Protein AF-A0AAD3WDF6-F1 (afdb_monomer)

Secondary structure (DSSP, 8-state):
-HHHHHHHHHHHHHHTT-SSS-HHHHS-HHHHHHHHHHHHHHHSS---TTSPPPPP-PPPPP-PPPPSS----SPPP-PPPHHHHHHHHHHHHHHHHTTPPPPEEPHHHHHHHHHHHHHHHHTT--SS-BTTBSHHHHHHHTT---S-EEEEEEEESSHHHHHHHHHHSHHHHHHHT-TT--EEEEEEEEPTTSS-EEEEEEEE-

Foldseek 3Di:
DVVVVVLVVVVVVLQVPDDDLPNQVVDDPVSNVNQQVVCCLAQVHGDDSQAPDDHDADPAPDQDAAPPDAQPEADDFDDDDPQQVLLLVLLQVVQVVVPADRAAEGRSLQSLQQVVQVQCQVVVHDDQGGNNGHSCSSCVSNVNDFPDKDKDKGKYLGNVSVNCNQCSDPVSVVVSNDRPFHHKHKHWDDRPPGSIIIIMIMTTD

Nearest PDB structures (foldseek):
  4ifa-assembly1_A  TM=8.622E-01  e=3.502E-09  Bacillus anthracis str. Ames
  4d53-assembly2_B  TM=9.004E-01  e=3.207E-07  Borreliella burgdorferi B31
  3ep4-assembly1_A  TM=4.475E-01  e=1.677E+00  Homo sapiens
  3ep3-assembly1_A  TM=4.476E-01  e=1.677E+00  Homo sapiens
  1jen-assembly2_C  TM=3.883E-01  e=2.586E+00  Homo sapiens

pLDDT: mean 81.08, std 20.66, range [24.14, 98.94]

Sequence (205 aa):
MKQARILALLLAVAFVLISSGQALAAMTPEQRAMYNEWYLARFGRLPSTSDPAPTQPEPTPTPSNPPSGASKGKIAPVEPSAFEQEVFQLINQERVKIGLKPLKLNPYVSAVARVKADDMIKNNYYAHGSSYGYSGSMLSYFGVSVNLSRENICQAYNAQGAHKSFMGSTSHRENMLKAYWEEVGIGVIKKPGSQLYYVVEIFVR

Structure (mmCIF, N/CA/C/O backbone):
data_AF-A0AAD3WDF6-F1
#
_entry.id   AF-A0AAD3WDF6-F1
#
loop_
_atom_site.group_PDB
_atom_site.id
_atom_site.type_symbol
_atom_site.label_atom_id
_atom_site.label_alt_id
_atom_site.label_comp_id
_atom_site.label_asym_id
_atom_site.label_entity_id
_atom_site.label_seq_id
_atom_site.pdbx_PDB_ins_code
_atom_site.Cartn_x
_atom_site.Cartn_y
_atom_site.Cartn_z
_atom_site.occupancy
_atom_site.B_iso_or_equiv
_atom_site.auth_seq_id
_atom_site.auth_comp_id
_atom_site.auth_asym_id
_atom_site.auth_atom_id
_atom_site.pdbx_PDB_model_num
ATOM 1 N N . MET A 1 1 ? 16.443 19.933 13.005 1.00 42.06 1 MET A N 1
ATOM 2 C CA . MET A 1 1 ? 16.199 18.866 14.013 1.00 42.06 1 MET A CA 1
ATOM 3 C C . MET A 1 1 ? 15.505 19.347 15.294 1.00 42.06 1 MET A C 1
ATOM 5 O O . MET A 1 1 ? 14.637 18.632 15.773 1.00 42.06 1 MET A O 1
ATOM 9 N N . LYS A 1 2 ? 15.825 20.527 15.858 1.00 24.14 2 LYS A N 1
ATOM 10 C CA . LYS A 1 2 ? 15.153 21.036 17.077 1.00 24.14 2 LYS A CA 1
ATOM 11 C C . LYS A 1 2 ? 13.686 21.450 16.856 1.00 24.14 2 LYS A C 1
ATOM 13 O O . LYS A 1 2 ? 12.844 21.086 17.664 1.00 24.14 2 LYS A O 1
ATOM 18 N N . GLN A 1 3 ? 13.353 22.098 15.736 1.00 25.77 3 GLN A N 1
ATOM 19 C CA . GLN A 1 3 ? 11.966 22.516 15.458 1.00 25.77 3 GLN A CA 1
ATOM 20 C C . GLN A 1 3 ? 11.001 21.347 15.195 1.00 25.77 3 GLN A C 1
ATOM 22 O O . GLN A 1 3 ? 9.887 21.354 15.700 1.00 25.77 3 GLN A O 1
ATOM 27 N N . ALA A 1 4 ? 11.454 20.291 14.513 1.00 30.69 4 ALA A N 1
ATOM 28 C CA . ALA A 1 4 ? 10.654 19.078 14.309 1.00 30.69 4 ALA A CA 1
ATOM 29 C C . ALA A 1 4 ? 10.361 18.325 15.624 1.00 30.69 4 ALA A C 1
ATOM 31 O O . ALA A 1 4 ? 9.297 17.733 15.773 1.00 30.69 4 ALA A O 1
ATOM 32 N N . ARG A 1 5 ? 11.281 18.382 16.600 1.00 32.22 5 ARG A N 1
ATOM 33 C CA . ARG A 1 5 ? 11.084 17.803 17.940 1.00 32.22 5 ARG A CA 1
ATOM 34 C C . ARG A 1 5 ? 10.117 18.621 18.798 1.00 32.22 5 ARG A C 1
ATOM 36 O O . ARG A 1 5 ? 9.336 18.028 19.527 1.00 32.22 5 ARG A O 1
ATOM 43 N N . ILE A 1 6 ? 10.135 19.949 18.677 1.00 33.03 6 ILE A N 1
ATOM 44 C CA . ILE A 1 6 ? 9.184 20.841 19.361 1.00 33.03 6 ILE A CA 1
ATOM 45 C C . ILE A 1 6 ? 7.768 20.654 18.790 1.00 33.03 6 ILE A C 1
ATOM 47 O O . ILE A 1 6 ? 6.815 20.538 19.554 1.00 33.03 6 ILE A O 1
ATOM 51 N N . LEU A 1 7 ? 7.638 20.513 17.465 1.00 37.25 7 LEU A N 1
ATOM 52 C CA . LEU A 1 7 ? 6.356 20.249 16.805 1.00 37.25 7 LEU A CA 1
ATOM 53 C C . LEU A 1 7 ? 5.771 18.879 17.198 1.00 37.25 7 LEU A C 1
ATOM 55 O O . LEU A 1 7 ? 4.580 18.775 17.472 1.00 37.25 7 LEU A O 1
ATOM 59 N N . ALA A 1 8 ? 6.614 17.844 17.299 1.00 40.31 8 ALA A N 1
ATOM 60 C CA . ALA A 1 8 ? 6.206 16.506 17.734 1.00 40.31 8 ALA A CA 1
ATOM 61 C C . ALA A 1 8 ? 5.786 16.444 19.218 1.00 40.31 8 ALA A C 1
ATOM 63 O O . ALA A 1 8 ? 4.842 15.729 19.549 1.00 40.31 8 ALA A O 1
ATOM 64 N N . LEU A 1 9 ? 6.443 17.205 20.106 1.00 35.66 9 LEU A N 1
ATOM 65 C CA . LEU A 1 9 ? 6.082 17.274 21.530 1.00 35.66 9 LEU A CA 1
ATOM 66 C C . LEU A 1 9 ? 4.755 18.020 21.755 1.00 35.66 9 LEU A C 1
ATOM 68 O O . LEU A 1 9 ? 3.948 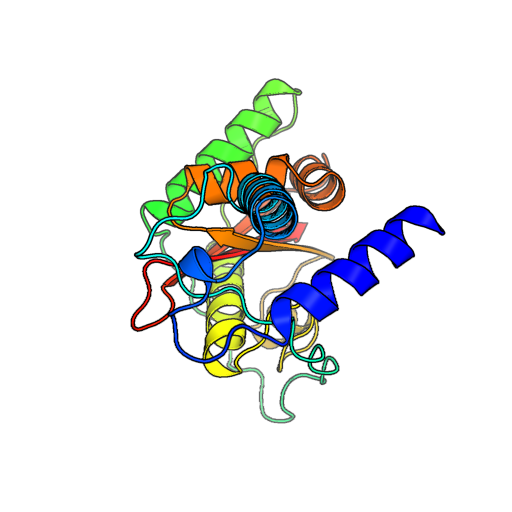17.599 22.578 1.00 35.66 9 LEU A O 1
ATOM 72 N N . LEU A 1 10 ? 4.505 19.097 21.002 1.00 40.44 10 LEU A N 1
ATOM 73 C CA . LEU A 1 10 ? 3.253 19.862 21.077 1.00 40.44 10 LEU A CA 1
ATOM 74 C C . LEU A 1 10 ? 2.062 19.089 20.482 1.00 40.44 10 LEU A C 1
ATOM 76 O O . LEU A 1 10 ? 0.957 19.162 21.015 1.00 40.44 10 LEU A O 1
ATOM 80 N N . LEU A 1 11 ? 2.297 18.283 19.437 1.00 46.72 11 LEU A N 1
ATOM 81 C CA . LEU A 1 11 ? 1.309 17.348 18.882 1.00 46.72 11 LEU A CA 1
ATOM 82 C C . LEU A 1 11 ? 0.852 16.308 19.916 1.00 46.72 11 LEU A C 1
ATOM 84 O O . LEU A 1 11 ? -0.340 16.033 20.002 1.00 46.72 11 LEU A O 1
ATOM 88 N N . ALA A 1 12 ? 1.760 15.770 20.737 1.00 45.91 12 ALA A N 1
ATOM 89 C CA . ALA A 1 12 ? 1.407 14.801 21.779 1.00 45.91 12 ALA A CA 1
ATOM 90 C C . ALA A 1 12 ? 0.480 15.398 22.858 1.00 45.91 12 ALA A C 1
ATOM 92 O O . ALA A 1 12 ? -0.459 14.737 23.290 1.00 45.91 12 ALA A O 1
ATOM 93 N N . VAL A 1 13 ? 0.679 16.665 23.245 1.00 41.53 13 VAL A N 1
ATOM 94 C CA . VAL A 1 13 ? -0.158 17.344 24.256 1.00 41.53 13 VAL A CA 1
ATOM 95 C C . VAL A 1 13 ? -1.580 17.609 23.744 1.00 41.53 13 VAL A C 1
ATOM 97 O O . VAL A 1 13 ? -2.532 17.497 24.512 1.00 41.53 13 VAL A O 1
ATOM 100 N N . ALA A 1 14 ? -1.756 17.879 22.446 1.00 43.91 14 ALA A N 1
ATOM 101 C CA . ALA A 1 14 ? -3.086 18.012 21.846 1.00 43.91 14 ALA A CA 1
ATOM 102 C C . ALA A 1 14 ? -3.872 16.681 21.819 1.00 43.91 14 ALA A C 1
ATOM 104 O O . ALA A 1 14 ? -5.100 16.698 21.862 1.00 43.91 14 ALA A O 1
ATOM 105 N N . PHE A 1 15 ? -3.181 15.532 21.791 1.00 50.41 15 PHE A N 1
ATOM 106 C CA . PHE A 1 15 ? -3.799 14.200 21.765 1.00 50.41 15 PHE A CA 1
ATOM 107 C C . PHE A 1 15 ? -4.250 13.678 23.134 1.00 50.41 15 PHE A C 1
ATOM 109 O O . PHE A 1 15 ? -5.232 12.940 23.201 1.00 50.41 15 PHE A O 1
ATOM 116 N N . VAL A 1 16 ? -3.594 14.087 24.226 1.00 44.91 16 VAL A N 1
ATOM 117 C CA . VAL A 1 16 ? -3.909 13.619 25.594 1.00 44.91 16 VAL A CA 1
ATOM 118 C C . VAL A 1 16 ? -5.313 14.046 26.066 1.00 44.91 16 VAL A C 1
ATOM 120 O O . VAL A 1 16 ? -5.868 13.430 26.971 1.00 44.91 16 VAL A O 1
ATOM 123 N N . LEU A 1 17 ? -5.943 15.038 25.425 1.00 43.44 17 LEU A N 1
ATOM 124 C CA . LEU A 1 17 ? -7.273 15.546 25.799 1.00 43.44 17 LEU A CA 1
ATOM 125 C C . LEU A 1 17 ? -8.444 14.955 24.987 1.00 43.44 17 LEU A C 1
ATOM 127 O O . LEU A 1 17 ? -9.591 15.329 25.219 1.00 43.44 17 LEU A O 1
ATOM 131 N N . ILE A 1 18 ? -8.197 14.037 24.045 1.00 48.00 18 ILE A N 1
ATOM 132 C CA . ILE A 1 18 ? -9.227 13.525 23.125 1.00 48.00 18 ILE A CA 1
ATOM 133 C C . ILE A 1 18 ? -9.575 12.069 23.454 1.00 48.00 18 ILE A C 1
ATOM 135 O O . ILE A 1 18 ? -9.347 11.149 22.673 1.00 48.00 18 ILE A O 1
ATOM 139 N N . SER A 1 19 ? -10.177 11.842 24.615 1.00 42.22 19 SER A N 1
ATOM 140 C CA . SER A 1 19 ? -11.055 10.687 24.808 1.00 42.22 19 SER A CA 1
ATOM 141 C C . SER A 1 19 ? -12.501 11.192 24.763 1.00 42.22 19 SER A C 1
ATOM 143 O O . SER A 1 19 ? -12.801 12.254 25.294 1.00 42.22 19 SER A O 1
ATOM 145 N N . SER A 1 20 ? -13.401 10.456 24.102 1.00 46.59 20 SER A N 1
ATOM 146 C CA . SER A 1 20 ? -14.874 10.636 24.107 1.00 46.59 20 SER A CA 1
ATOM 147 C C . SER A 1 20 ? -15.576 11.572 23.095 1.00 46.59 20 SER A C 1
ATOM 149 O O . SER A 1 20 ? -16.769 11.820 23.234 1.00 46.59 20 SER A O 1
ATOM 151 N N . GLY A 1 21 ? -14.939 12.008 22.002 1.00 46.09 21 GLY A N 1
ATOM 152 C CA . GLY A 1 21 ? -15.696 12.531 20.841 1.00 46.09 21 GLY A CA 1
ATOM 153 C C . GLY A 1 21 ? -16.307 13.938 20.982 1.00 46.09 21 GLY A C 1
ATOM 154 O O . GLY A 1 21 ? -17.008 14.382 20.079 1.00 46.09 21 GLY A O 1
ATOM 155 N N . GLN A 1 22 ? -15.988 14.685 22.045 1.00 46.91 22 GLN A N 1
ATOM 156 C CA . GLN A 1 22 ? -16.355 16.107 22.197 1.00 46.91 22 GLN A CA 1
ATOM 157 C C . GLN A 1 22 ? -15.233 17.096 21.808 1.00 46.91 22 GLN A C 1
ATOM 159 O O . GLN A 1 22 ? -15.357 18.309 21.971 1.00 46.91 22 GLN A O 1
ATOM 164 N N . ALA A 1 23 ? -14.122 16.601 21.263 1.00 54.03 23 ALA A N 1
ATOM 165 C CA . ALA A 1 23 ? -12.863 17.344 21.221 1.00 54.03 23 ALA A CA 1
ATOM 166 C C . ALA A 1 23 ? -12.793 18.525 20.241 1.00 54.03 23 ALA A C 1
ATOM 168 O O . ALA A 1 23 ? -12.048 19.465 20.497 1.00 54.03 23 ALA A O 1
ATOM 169 N N . LEU A 1 24 ? -13.560 18.539 19.146 1.00 53.38 24 LEU A N 1
ATOM 170 C CA . LEU A 1 24 ? -13.456 19.636 18.174 1.00 53.38 24 LEU A CA 1
ATOM 171 C C . LEU A 1 24 ? -13.992 20.965 18.711 1.00 53.38 24 LEU A C 1
ATOM 173 O O . LEU A 1 24 ? -13.492 22.011 18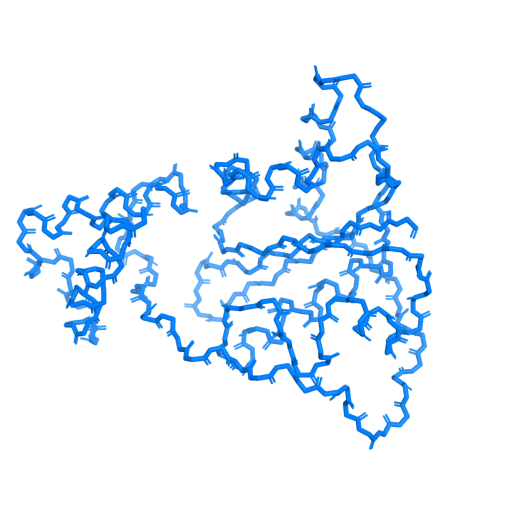.319 1.00 53.38 24 LEU A O 1
ATOM 177 N N . ALA A 1 25 ? -14.999 20.960 19.587 1.00 55.81 25 ALA A N 1
ATOM 178 C CA . ALA A 1 25 ? -15.552 22.190 20.159 1.00 55.81 25 ALA A CA 1
ATOM 179 C C . ALA A 1 25 ? -14.678 22.756 21.295 1.00 55.81 25 ALA A C 1
ATOM 181 O O . ALA A 1 25 ? -14.664 23.965 21.496 1.00 55.81 25 ALA A O 1
ATOM 182 N N . ALA A 1 26 ? -13.920 21.896 21.982 1.00 58.56 26 ALA A N 1
ATOM 183 C CA . ALA A 1 26 ? -13.104 22.252 23.144 1.00 58.56 26 ALA A CA 1
ATOM 184 C C . ALA A 1 26 ? -11.679 22.738 22.804 1.00 58.56 26 ALA A C 1
ATOM 186 O O . ALA A 1 26 ? -10.984 23.243 23.681 1.00 58.56 26 ALA A O 1
ATOM 187 N N . MET A 1 27 ? -11.232 22.599 21.550 1.00 70.06 27 MET A N 1
ATOM 188 C CA . MET A 1 27 ? -9.924 23.098 21.104 1.00 70.06 27 MET A CA 1
ATOM 189 C C . MET A 1 27 ? -9.880 24.629 21.072 1.00 70.06 27 MET A C 1
ATOM 191 O O . MET A 1 27 ? -10.776 25.269 20.505 1.00 70.06 27 MET A O 1
ATOM 195 N N . THR A 1 28 ? -8.783 25.210 21.570 1.00 78.62 28 THR A N 1
ATOM 196 C CA . THR A 1 28 ? -8.459 26.624 21.324 1.00 78.62 28 THR A CA 1
ATOM 197 C C . THR A 1 28 ? -8.319 26.889 19.815 1.00 78.62 28 THR A C 1
ATOM 199 O O . THR A 1 28 ? -8.075 25.954 19.042 1.00 78.62 28 THR A O 1
ATOM 202 N N . PRO A 1 29 ? -8.445 28.146 19.343 1.00 80.19 29 PRO A N 1
ATOM 203 C CA . PRO A 1 29 ? -8.238 28.474 17.930 1.00 80.19 29 PRO A CA 1
ATOM 204 C C . PRO A 1 29 ? -6.884 27.996 17.382 1.00 80.19 29 PRO A C 1
ATOM 206 O O . PRO A 1 29 ? -6.817 27.481 16.269 1.00 80.19 29 PRO A O 1
ATOM 209 N N . GLU A 1 30 ? -5.825 28.088 18.187 1.00 72.00 30 GLU A N 1
ATOM 210 C CA . GLU A 1 30 ? -4.472 27.633 17.840 1.00 72.00 30 GLU A CA 1
ATOM 211 C C . GLU A 1 30 ? -4.396 26.106 17.719 1.00 72.00 30 GLU A C 1
ATOM 213 O O . GLU A 1 30 ? -3.884 25.587 16.727 1.00 72.00 30 GLU A O 1
ATOM 218 N N . GLN A 1 31 ? -4.976 25.372 18.676 1.00 64.12 31 GLN A N 1
ATOM 219 C CA . GLN A 1 31 ? -5.067 23.909 18.619 1.00 64.12 31 GLN A CA 1
ATOM 220 C C . GLN A 1 31 ? -5.883 23.447 17.407 1.00 64.12 31 GLN A C 1
ATOM 222 O O . GLN A 1 31 ? -5.509 22.484 16.741 1.00 64.12 31 GLN A O 1
ATOM 227 N N . ARG A 1 32 ? -6.964 24.164 17.077 1.00 74.19 32 ARG A N 1
ATOM 228 C CA . ARG A 1 32 ? -7.792 23.899 15.895 1.00 74.19 32 ARG A CA 1
ATOM 229 C C . ARG A 1 32 ? -7.031 24.162 14.596 1.00 74.19 32 ARG A C 1
ATOM 231 O O . ARG A 1 32 ? -7.146 23.367 13.670 1.00 74.19 32 ARG A O 1
ATOM 238 N N . ALA A 1 33 ? -6.244 25.234 14.523 1.00 75.38 33 ALA A N 1
ATOM 239 C CA . ALA A 1 33 ? -5.402 25.524 13.364 1.00 75.38 33 ALA A CA 1
ATOM 240 C C . ALA A 1 33 ? -4.334 24.438 13.173 1.00 75.38 33 ALA A C 1
ATOM 242 O O . ALA A 1 33 ? -4.224 23.877 12.088 1.00 75.38 33 ALA A O 1
ATOM 243 N N . MET A 1 34 ? -3.624 24.056 14.239 1.00 69.12 34 MET A N 1
ATOM 244 C CA . MET A 1 34 ? -2.646 22.962 14.192 1.00 69.12 34 MET A CA 1
ATOM 245 C C . MET A 1 34 ? -3.286 21.626 13.800 1.00 69.12 34 MET A C 1
ATOM 247 O O . MET A 1 34 ? -2.712 20.873 13.014 1.00 69.12 34 MET A O 1
ATOM 251 N N . TYR A 1 35 ? -4.480 21.334 14.321 1.00 68.94 35 TYR A N 1
ATOM 252 C CA . TYR A 1 35 ? -5.235 20.140 13.964 1.00 68.94 35 TYR A CA 1
ATOM 253 C C . TYR A 1 35 ? -5.633 20.138 12.485 1.00 68.94 35 TYR A C 1
ATOM 255 O O . TYR A 1 35 ? -5.428 19.138 11.801 1.00 68.94 35 TYR A O 1
ATOM 263 N N . ASN A 1 36 ? -6.141 21.261 11.974 1.00 77.00 36 ASN A N 1
ATOM 264 C CA . ASN A 1 36 ? -6.498 21.418 10.568 1.00 77.00 36 ASN A CA 1
ATOM 265 C C . ASN A 1 36 ? -5.281 21.271 9.650 1.00 77.00 36 ASN A C 1
ATOM 267 O O . ASN A 1 36 ? -5.373 20.550 8.663 1.00 77.00 36 ASN A O 1
ATOM 271 N N . GLU A 1 37 ? -4.146 21.884 9.991 1.00 72.38 37 GLU A N 1
ATOM 272 C CA . GLU A 1 37 ? -2.893 21.751 9.237 1.00 72.38 37 GLU A CA 1
ATOM 273 C C . GLU A 1 37 ? -2.392 20.303 9.225 1.00 72.38 37 GLU A C 1
ATOM 275 O O . GLU A 1 37 ? -2.058 19.761 8.172 1.00 72.38 37 GLU A O 1
ATOM 280 N N . TRP A 1 38 ? -2.409 19.627 10.377 1.00 69.50 38 TRP A N 1
ATOM 281 C CA . TRP A 1 38 ? -2.067 18.207 10.462 1.00 69.50 38 TRP A CA 1
ATOM 282 C C . TRP A 1 38 ? -3.011 17.337 9.621 1.00 69.50 38 TRP A C 1
ATOM 284 O O . TRP A 1 38 ? -2.566 16.445 8.895 1.00 69.50 38 TRP A O 1
ATOM 294 N N . TYR A 1 39 ? -4.315 17.601 9.695 1.00 71.75 39 TYR A N 1
ATOM 295 C CA . TYR A 1 39 ? -5.339 16.827 9.005 1.00 71.75 39 TYR A CA 1
ATOM 296 C C . TYR A 1 39 ? -5.294 17.060 7.487 1.00 71.75 39 TYR A C 1
ATOM 298 O O . TYR A 1 39 ? -5.378 16.105 6.716 1.00 71.75 39 TYR A O 1
ATOM 306 N N . LEU A 1 40 ? -5.056 18.299 7.049 1.00 70.94 40 LEU A N 1
ATOM 307 C CA . LEU A 1 40 ? -4.791 18.647 5.653 1.00 70.94 40 LEU A CA 1
ATOM 308 C C . LEU A 1 40 ? -3.523 17.965 5.146 1.00 70.94 40 LEU A C 1
ATOM 310 O O . LEU A 1 40 ? -3.551 17.354 4.079 1.00 70.94 40 LEU A O 1
ATOM 314 N N . ALA A 1 41 ? -2.436 18.001 5.917 1.00 60.88 41 ALA A N 1
ATOM 315 C CA . ALA A 1 41 ? -1.185 17.351 5.544 1.00 60.88 41 ALA A CA 1
ATOM 316 C C . ALA A 1 41 ? -1.338 15.826 5.421 1.00 60.88 41 ALA A C 1
ATOM 318 O O . ALA A 1 41 ? -0.747 15.211 4.534 1.00 60.88 41 ALA A O 1
ATOM 319 N N . ARG A 1 42 ? -2.140 15.203 6.295 1.00 61.69 42 ARG A N 1
ATOM 320 C CA . ARG A 1 42 ? -2.326 13.746 6.325 1.00 61.69 42 ARG A CA 1
ATOM 321 C C . ARG A 1 42 ? -3.370 13.244 5.328 1.00 61.69 42 ARG A C 1
ATOM 323 O O . ARG A 1 42 ? -3.156 12.201 4.712 1.00 61.69 42 ARG A O 1
ATOM 330 N N . PHE A 1 43 ? -4.482 13.957 5.175 1.00 67.12 43 PHE A N 1
ATOM 331 C CA . PHE A 1 43 ? -5.670 13.488 4.454 1.00 67.12 43 PHE A CA 1
ATOM 332 C C . PHE A 1 43 ? -6.060 14.357 3.251 1.00 67.12 43 PHE A C 1
ATOM 334 O O . PHE A 1 43 ? -6.992 14.006 2.528 1.00 67.12 43 PHE A O 1
ATOM 341 N N . GLY A 1 44 ? -5.384 15.486 3.018 1.00 68.00 44 GLY A N 1
ATOM 342 C CA . GLY A 1 44 ? -5.639 16.372 1.876 1.00 68.00 44 GLY A CA 1
ATOM 343 C C . GLY A 1 44 ? -7.010 17.056 1.889 1.00 68.00 44 GLY A C 1
ATOM 344 O O . GLY A 1 44 ? -7.456 17.548 0.854 1.00 68.00 44 GLY A O 1
ATOM 345 N N . ARG A 1 45 ? -7.701 17.056 3.033 1.00 77.69 45 ARG A N 1
ATOM 346 C CA . ARG A 1 45 ? -8.980 17.741 3.274 1.00 77.69 45 ARG A CA 1
ATOM 347 C C . ARG A 1 45 ? -9.035 18.218 4.719 1.00 77.69 45 ARG A C 1
ATOM 349 O O . ARG A 1 45 ? -8.170 17.837 5.491 1.00 77.69 45 ARG A O 1
ATOM 356 N N . LEU A 1 46 ? -10.034 19.017 5.085 1.00 79.25 46 LEU A N 1
ATOM 357 C CA . LEU A 1 46 ? -10.310 19.355 6.484 1.00 79.25 46 LEU A CA 1
ATOM 358 C C . LEU A 1 46 ? -11.093 18.226 7.192 1.00 79.25 46 LEU A C 1
ATOM 360 O O . LEU A 1 46 ? -11.770 17.429 6.522 1.00 79.25 46 LEU A O 1
ATOM 364 N N . PRO A 1 47 ? -10.996 18.139 8.530 1.00 73.62 47 PRO A N 1
ATOM 365 C CA . PRO A 1 47 ? -11.703 17.139 9.324 1.00 73.62 47 PRO A CA 1
ATOM 366 C C . PRO A 1 47 ? -13.216 17.392 9.360 1.00 73.62 47 PRO A C 1
ATOM 368 O O . PRO A 1 47 ? -13.672 18.528 9.442 1.00 73.62 47 PRO A O 1
ATOM 371 N N . SER A 1 48 ? -13.987 16.307 9.308 1.00 73.75 48 SER A N 1
ATOM 372 C CA . SER A 1 48 ? -15.452 16.242 9.395 1.00 73.75 48 SER A CA 1
ATOM 373 C C . SER A 1 48 ? -15.885 15.672 10.75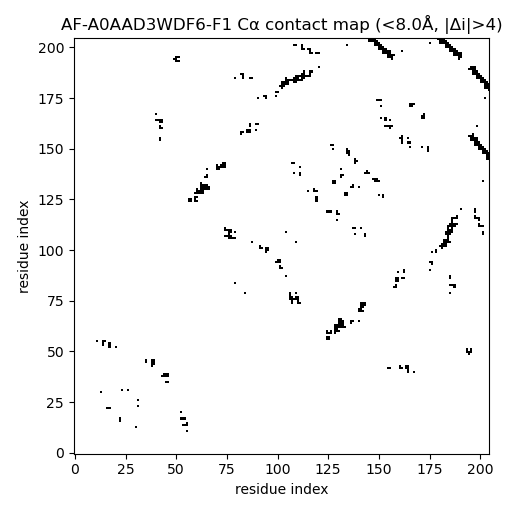0 1.00 73.75 48 SER A C 1
ATOM 375 O O . SER A 1 48 ? -15.143 14.922 11.381 1.00 73.75 48 SER A O 1
ATOM 377 N N . THR A 1 49 ? -17.116 15.958 11.180 1.00 66.31 49 THR A N 1
ATOM 378 C CA . THR A 1 49 ? -17.726 15.373 12.391 1.00 66.31 49 THR A CA 1
ATOM 379 C C . THR A 1 49 ? -17.892 13.852 12.317 1.00 66.31 49 THR A C 1
ATOM 381 O O . THR A 1 49 ? -18.027 13.200 13.346 1.00 66.31 49 THR A O 1
ATOM 384 N N . SER A 1 50 ? -17.856 13.278 11.112 1.00 63.91 50 SER A N 1
ATOM 385 C CA . SER A 1 50 ? -17.881 11.830 10.871 1.00 63.91 50 SER A CA 1
ATOM 386 C C . SER A 1 50 ? -16.510 11.155 10.974 1.00 63.91 50 SER A C 1
ATOM 388 O O . SER A 1 50 ? -16.421 9.932 10.846 1.00 63.91 50 SER A O 1
ATOM 390 N N . ASP A 1 51 ? -15.435 11.934 11.099 1.00 60.56 51 ASP A N 1
ATOM 391 C CA . ASP A 1 51 ? -14.077 11.406 11.073 1.00 60.56 51 ASP A CA 1
ATOM 392 C C . ASP A 1 51 ? -13.695 10.866 12.457 1.00 60.56 51 ASP A C 1
ATOM 394 O O . ASP A 1 51 ? -13.993 11.504 13.471 1.00 60.56 51 ASP A O 1
ATOM 398 N N . PRO A 1 52 ? -13.049 9.687 12.541 1.00 54.81 52 PRO A N 1
ATOM 399 C CA . PRO A 1 52 ? -12.596 9.163 13.818 1.00 54.81 52 PRO A CA 1
ATOM 400 C C . PRO A 1 52 ? -11.637 10.154 14.479 1.00 54.81 52 PRO A C 1
ATOM 402 O O . PRO A 1 52 ? -10.759 10.716 13.818 1.00 54.81 52 PRO A O 1
ATOM 405 N N . ALA A 1 53 ? -11.798 10.338 15.793 1.00 52.12 53 ALA A N 1
ATOM 406 C CA . ALA A 1 53 ? -10.865 11.122 16.586 1.00 52.12 53 ALA A CA 1
ATOM 407 C C . ALA A 1 53 ? -9.446 10.591 16.345 1.00 52.12 53 ALA A C 1
ATOM 409 O O . ALA A 1 53 ? -9.247 9.369 16.352 1.00 52.12 53 ALA A O 1
ATOM 410 N N . PRO A 1 54 ? -8.463 11.464 16.098 1.00 49.72 54 PRO A N 1
ATOM 411 C CA . PRO A 1 54 ? -7.136 10.974 15.839 1.00 49.72 54 PRO A CA 1
ATOM 412 C C . PRO A 1 54 ? -6.580 10.458 17.168 1.00 49.72 54 PRO A C 1
ATOM 414 O O . PRO A 1 54 ? -6.740 11.066 18.225 1.00 49.72 54 PRO A O 1
ATOM 417 N N . THR A 1 55 ? -6.026 9.259 17.129 1.00 46.31 55 THR A N 1
ATOM 418 C CA . THR A 1 55 ? -5.415 8.621 18.288 1.00 46.31 55 THR A CA 1
ATOM 419 C C . THR A 1 55 ? -3.932 8.943 18.282 1.00 46.31 55 THR A C 1
ATOM 421 O O . THR A 1 55 ? -3.297 8.939 17.222 1.00 46.31 55 THR A O 1
ATOM 424 N N . GLN A 1 56 ? -3.369 9.197 19.465 1.00 40.34 56 GLN A N 1
ATOM 425 C CA . GLN A 1 56 ? -1.922 9.189 19.646 1.00 40.34 56 GLN A CA 1
ATOM 426 C C . GLN A 1 56 ? -1.369 7.889 19.036 1.00 40.34 56 GLN A C 1
ATOM 428 O O . GLN A 1 56 ? -1.985 6.839 19.237 1.00 40.34 56 GLN A O 1
ATOM 433 N N . PRO A 1 57 ? -0.263 7.922 18.268 1.00 43.91 57 PRO A N 1
ATOM 434 C CA . PRO A 1 57 ? 0.363 6.692 17.810 1.00 43.91 57 PRO A CA 1
ATOM 435 C C . PRO A 1 57 ? 0.725 5.858 19.043 1.00 43.91 57 PRO A C 1
ATOM 437 O O . PRO A 1 57 ? 1.573 6.264 19.841 1.00 43.91 57 PRO A O 1
ATOM 440 N N . GLU A 1 58 ? 0.037 4.727 19.220 1.00 43.47 58 GLU A N 1
ATOM 441 C CA . GLU A 1 58 ? 0.448 3.702 20.175 1.00 43.47 58 GLU A CA 1
ATOM 442 C C . GLU A 1 58 ? 1.895 3.298 19.867 1.00 43.47 58 GLU A C 1
ATOM 444 O O . GLU A 1 58 ? 2.330 3.390 18.709 1.00 43.47 58 GLU A O 1
ATOM 449 N N . PRO A 1 59 ? 2.673 2.895 20.889 1.00 46.22 59 PRO A N 1
ATOM 450 C CA . PRO A 1 59 ? 4.028 2.423 20.670 1.00 46.22 59 PRO A CA 1
ATOM 451 C C . PRO A 1 59 ? 4.012 1.342 19.588 1.00 46.22 59 PRO A C 1
ATOM 453 O O . PRO A 1 59 ? 3.288 0.353 19.686 1.00 46.22 59 PRO A O 1
ATOM 456 N N . THR A 1 60 ? 4.792 1.575 18.533 1.00 53.06 60 THR A N 1
ATOM 457 C CA . THR A 1 60 ? 4.960 0.646 17.418 1.00 53.06 60 THR A CA 1
ATOM 458 C C . THR A 1 60 ? 5.235 -0.753 17.969 1.00 53.06 60 THR A C 1
ATOM 460 O O . THR A 1 60 ? 6.192 -0.887 18.740 1.00 53.06 60 THR A O 1
ATOM 463 N N . PRO A 1 61 ? 4.461 -1.792 17.598 1.00 54.97 61 PRO A N 1
ATOM 464 C CA . PRO A 1 61 ? 4.814 -3.148 17.980 1.00 54.97 61 PRO A CA 1
ATOM 465 C C . PRO A 1 61 ? 6.233 -3.428 17.486 1.00 54.97 61 PRO A C 1
ATOM 467 O O . PRO A 1 61 ? 6.559 -3.164 16.324 1.00 54.97 61 PRO A O 1
ATOM 470 N N . THR A 1 62 ? 7.095 -3.921 18.377 1.00 60.16 62 THR A N 1
ATOM 471 C CA . THR A 1 62 ? 8.424 -4.393 17.987 1.00 60.16 62 THR A CA 1
ATOM 472 C C . THR A 1 62 ? 8.229 -5.427 16.880 1.00 60.16 62 THR A C 1
ATOM 474 O O . THR A 1 62 ? 7.482 -6.382 17.106 1.00 60.16 62 THR A O 1
ATOM 477 N N . PRO A 1 63 ? 8.846 -5.256 15.694 1.00 65.81 63 PRO A N 1
ATOM 478 C CA . PRO A 1 63 ? 8.729 -6.236 14.625 1.00 65.81 63 PRO A CA 1
ATOM 479 C C . PRO A 1 63 ? 9.135 -7.605 15.169 1.00 65.81 63 PRO A C 1
ATOM 481 O O . PRO A 1 63 ? 10.279 -7.789 15.590 1.00 65.81 63 PRO A O 1
ATOM 484 N N . SER A 1 64 ? 8.196 -8.545 15.209 1.00 68.56 64 SER A N 1
ATOM 485 C CA . SER A 1 64 ? 8.489 -9.922 15.586 1.00 68.56 64 SER A CA 1
ATOM 486 C C . SER A 1 64 ? 8.914 -10.701 14.351 1.00 68.56 64 SER A C 1
ATOM 488 O O . SER A 1 64 ? 8.542 -10.370 13.223 1.00 68.56 64 SER A O 1
ATOM 490 N N . ASN A 1 65 ? 9.674 -11.774 14.554 1.00 67.44 65 ASN A N 1
ATOM 491 C CA . ASN A 1 65 ? 9.770 -12.786 13.511 1.00 67.44 65 ASN A CA 1
ATOM 492 C C . ASN A 1 65 ? 8.368 -13.364 13.250 1.00 67.44 65 ASN A C 1
ATOM 494 O O . ASN A 1 65 ? 7.559 -13.415 14.186 1.00 67.44 65 ASN A O 1
ATOM 498 N N . PRO A 1 66 ? 8.073 -13.791 12.008 1.00 68.88 66 PRO A N 1
ATOM 499 C CA . PRO A 1 66 ? 6.827 -14.479 11.713 1.00 68.88 66 PRO A CA 1
ATOM 500 C C . PRO A 1 66 ? 6.580 -15.628 12.704 1.00 68.88 66 PRO A C 1
ATOM 502 O O . PRO A 1 66 ? 7.553 -16.245 13.153 1.00 68.88 66 PRO A O 1
ATOM 505 N N . PRO A 1 67 ? 5.314 -15.936 13.043 1.00 68.00 67 PRO A N 1
ATOM 506 C CA . PRO A 1 67 ? 4.988 -17.013 13.972 1.00 68.00 67 PRO A CA 1
ATOM 507 C C . PRO A 1 67 ? 5.720 -18.308 13.602 1.00 68.00 67 PRO A C 1
ATOM 509 O O . PRO A 1 67 ? 5.661 -18.748 12.452 1.00 68.00 67 PRO A O 1
ATOM 512 N N . SER A 1 68 ? 6.417 -18.911 14.572 1.00 52.72 68 SER A N 1
ATOM 513 C CA . SER A 1 68 ? 7.112 -20.190 14.390 1.00 52.72 68 SER A CA 1
ATOM 514 C C . SER A 1 68 ? 6.082 -21.320 14.332 1.00 52.72 68 SER A C 1
ATOM 516 O O . SER A 1 68 ? 5.660 -21.878 15.339 1.00 52.72 68 SER A O 1
ATOM 518 N N . GLY A 1 69 ? 5.612 -21.575 13.121 1.00 51.88 69 GLY A N 1
ATOM 519 C CA . GLY A 1 69 ? 4.628 -22.575 12.739 1.00 51.88 69 GLY A CA 1
ATOM 520 C C . GLY A 1 69 ? 4.456 -22.426 11.234 1.00 51.88 69 GLY A C 1
ATOM 521 O O . GLY A 1 69 ? 4.397 -21.291 10.767 1.00 51.88 69 GLY A O 1
ATOM 522 N N . ALA A 1 70 ? 4.507 -23.546 10.504 1.00 49.91 70 ALA A N 1
ATOM 523 C CA . ALA A 1 70 ? 4.620 -23.654 9.045 1.00 49.91 70 ALA A CA 1
ATOM 524 C C . ALA A 1 70 ? 4.171 -22.402 8.265 1.00 49.91 70 ALA A C 1
ATOM 526 O O . ALA A 1 70 ? 3.070 -21.898 8.495 1.00 49.91 70 ALA A O 1
ATOM 527 N N . SER A 1 71 ? 5.003 -21.944 7.310 1.00 55.97 71 SER A N 1
ATOM 528 C CA . SER A 1 71 ? 4.573 -21.038 6.228 1.00 55.97 71 SER A CA 1
ATOM 529 C C . SER A 1 71 ? 3.120 -21.348 5.876 1.00 55.97 71 SER A C 1
ATOM 531 O O . SER A 1 71 ? 2.789 -22.523 5.690 1.00 55.97 71 SER A O 1
ATOM 533 N N . LYS A 1 72 ? 2.251 -20.331 5.796 1.00 62.41 72 LYS A N 1
ATOM 534 C CA . LYS A 1 72 ? 0.813 -20.507 5.506 1.00 62.41 72 LYS A CA 1
ATOM 535 C C . LYS A 1 72 ? 0.524 -21.104 4.110 1.00 62.41 72 LYS A C 1
ATOM 537 O O . LYS A 1 72 ? -0.593 -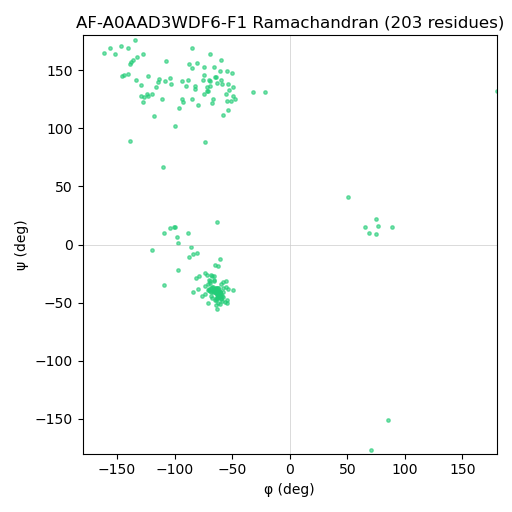21.002 3.614 1.00 62.41 72 LYS A O 1
ATOM 542 N N . GLY A 1 73 ? 1.497 -21.751 3.474 1.00 66.25 73 GLY A N 1
ATOM 543 C CA . GLY A 1 73 ? 1.467 -22.120 2.075 1.00 66.25 73 GLY A CA 1
ATOM 544 C C . GLY A 1 73 ? 1.603 -20.882 1.196 1.00 66.25 73 GLY A C 1
ATOM 545 O O . GLY A 1 73 ? 1.783 -19.758 1.672 1.00 66.25 73 GLY A O 1
ATOM 546 N N . LYS A 1 74 ? 1.521 -21.096 -0.116 1.00 85.88 74 LYS A N 1
ATOM 547 C CA . LYS A 1 74 ? 1.464 -19.999 -1.082 1.00 85.88 74 LYS A CA 1
ATOM 548 C C . LYS A 1 74 ? 0.143 -19.258 -0.901 1.00 85.88 74 LYS A C 1
ATOM 550 O O . LYS A 1 74 ? -0.919 -19.870 -1.018 1.00 85.88 74 LYS A O 1
ATOM 555 N N . ILE A 1 75 ? 0.207 -17.958 -0.626 1.00 94.62 75 ILE A N 1
ATOM 556 C CA . ILE A 1 75 ? -0.989 -17.111 -0.625 1.00 94.62 75 ILE A CA 1
ATOM 557 C C . ILE A 1 75 ? -1.647 -17.137 -2.010 1.00 94.62 75 ILE A C 1
ATOM 559 O O . ILE A 1 75 ? -0.962 -17.175 -3.032 1.00 94.62 75 ILE A O 1
ATOM 563 N N . ALA A 1 76 ? -2.978 -17.142 -2.049 1.00 95.94 76 ALA A N 1
ATOM 564 C CA . ALA A 1 76 ? -3.715 -17.073 -3.304 1.00 95.94 76 ALA A CA 1
ATOM 565 C C . ALA A 1 76 ? -3.659 -15.647 -3.889 1.00 95.94 76 ALA A C 1
ATOM 567 O O . ALA A 1 76 ? -3.661 -14.678 -3.122 1.00 95.94 76 ALA A O 1
ATOM 568 N N . PRO A 1 77 ? -3.631 -15.499 -5.226 1.00 97.19 77 PRO A N 1
ATOM 569 C CA . PRO A 1 77 ? -3.738 -14.191 -5.856 1.00 97.19 77 PRO A CA 1
ATOM 570 C C . PRO A 1 77 ? -5.125 -13.594 -5.599 1.00 97.19 77 PRO A C 1
ATOM 572 O O . PRO A 1 77 ? -6.107 -14.321 -5.431 1.00 97.19 77 PRO A O 1
ATOM 575 N N . VAL A 1 78 ? -5.212 -12.266 -5.595 1.00 98.06 78 VAL A N 1
ATOM 576 C CA . VAL A 1 78 ? -6.484 -11.552 -5.464 1.00 98.06 78 VAL A CA 1
ATOM 577 C C . VAL A 1 78 ? -6.717 -10.603 -6.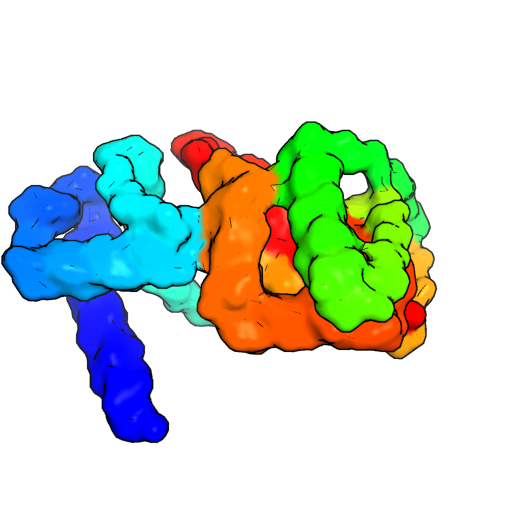628 1.00 98.06 78 VAL A C 1
ATOM 579 O O . VAL A 1 78 ? -5.788 -9.952 -7.103 1.00 98.06 78 VAL A O 1
ATOM 582 N N . GLU A 1 79 ? -7.981 -10.476 -7.023 1.00 98.06 79 GLU A N 1
ATOM 583 C CA . GLU A 1 79 ? -8.420 -9.417 -7.929 1.00 98.06 79 GLU A CA 1
ATOM 584 C C . GLU A 1 79 ? -8.507 -8.077 -7.184 1.00 98.06 79 GLU A C 1
ATOM 586 O O . GLU A 1 79 ? -8.934 -8.050 -6.016 1.00 98.06 79 GLU A O 1
ATOM 591 N N . PRO A 1 80 ? -8.118 -6.959 -7.821 1.00 97.94 80 PRO A N 1
ATOM 592 C CA . PRO A 1 80 ? -8.198 -5.647 -7.201 1.00 97.94 80 PRO A CA 1
ATOM 593 C C . PRO A 1 80 ? -9.648 -5.197 -7.026 1.00 97.94 80 PRO A C 1
ATOM 595 O O . PRO A 1 80 ? -10.501 -5.361 -7.896 1.00 97.94 80 PRO A O 1
ATOM 598 N N . SER A 1 81 ? -9.921 -4.561 -5.893 1.00 98.50 81 SER A N 1
ATOM 599 C CA . SER A 1 81 ? -11.124 -3.7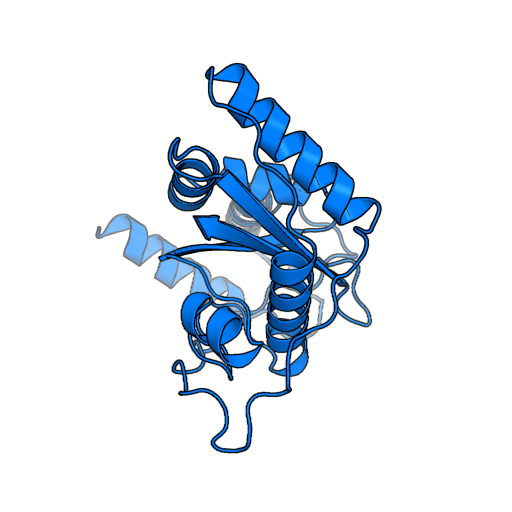54 -5.706 1.00 98.50 81 SER A CA 1
ATOM 600 C C . SER A 1 81 ? -11.062 -2.485 -6.562 1.00 98.50 81 SER A C 1
ATOM 602 O O . SER A 1 81 ? -9.988 -2.056 -6.981 1.00 98.50 81 SER A O 1
ATOM 604 N N . ALA A 1 82 ? -12.204 -1.818 -6.755 1.00 98.56 82 ALA A N 1
ATOM 605 C CA . ALA A 1 82 ? -12.245 -0.526 -7.447 1.00 98.56 82 ALA A CA 1
ATOM 606 C C . ALA A 1 82 ? -11.313 0.521 -6.802 1.00 98.56 82 ALA A C 1
ATOM 608 O O . ALA A 1 82 ? -10.657 1.279 -7.510 1.00 98.56 82 ALA A O 1
ATOM 609 N N . PHE A 1 83 ? -11.200 0.518 -5.468 1.00 98.62 83 PHE A N 1
ATOM 610 C CA . PHE A 1 83 ? -10.294 1.409 -4.741 1.00 98.62 83 PHE A CA 1
ATOM 611 C C . PHE A 1 83 ? -8.830 1.102 -5.090 1.00 98.62 83 PHE A C 1
ATOM 613 O O . PHE A 1 83 ? -8.085 2.003 -5.465 1.00 98.62 83 PHE A O 1
ATOM 620 N N . GLU A 1 84 ? -8.406 -0.161 -4.984 1.00 98.81 84 GLU A N 1
ATOM 621 C CA . GLU A 1 84 ? -7.024 -0.571 -5.292 1.00 98.81 84 GLU A CA 1
ATOM 622 C C . GLU A 1 84 ? -6.676 -0.312 -6.761 1.00 98.81 84 GLU A C 1
ATOM 624 O O . GLU A 1 84 ? -5.592 0.187 -7.059 1.00 98.81 84 GLU A O 1
ATOM 629 N N . GLN A 1 85 ? -7.615 -0.586 -7.671 1.00 98.81 85 GLN A N 1
ATOM 630 C CA . GLN A 1 85 ? -7.460 -0.333 -9.100 1.00 98.81 85 GLN A CA 1
ATOM 631 C C . GLN A 1 85 ? -7.263 1.159 -9.397 1.00 98.81 85 GLN A C 1
ATOM 633 O O . GLN A 1 85 ? -6.426 1.513 -10.230 1.00 98.81 85 GLN A O 1
ATOM 638 N N . GLU A 1 86 ? -7.997 2.037 -8.714 1.00 98.81 86 GLU A N 1
ATOM 639 C CA . GLU A 1 86 ? -7.841 3.481 -8.869 1.00 98.81 86 GLU A CA 1
ATOM 640 C C . GLU A 1 86 ? -6.492 3.971 -8.318 1.00 98.81 86 GLU A C 1
ATOM 642 O O . GLU A 1 86 ? -5.789 4.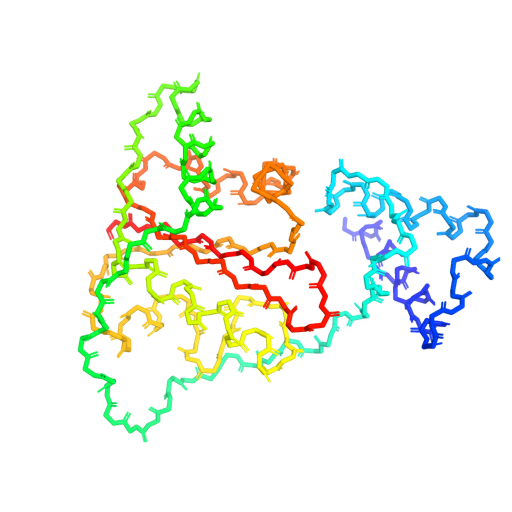718 -9.001 1.00 98.81 86 GLU A O 1
ATOM 647 N N . VAL A 1 87 ? -6.065 3.506 -7.136 1.00 98.81 87 VAL A N 1
ATOM 648 C CA . VAL A 1 87 ? -4.729 3.840 -6.600 1.00 98.81 87 VAL A CA 1
ATOM 649 C C . VAL A 1 87 ? -3.632 3.382 -7.568 1.00 98.81 87 VAL A C 1
ATOM 651 O O . VAL A 1 87 ? -2.726 4.156 -7.872 1.00 98.81 87 VAL A O 1
ATOM 654 N N . PHE A 1 88 ? -3.738 2.168 -8.119 1.00 98.88 88 PHE A N 1
ATOM 655 C CA . PHE A 1 88 ? -2.799 1.650 -9.117 1.00 98.88 88 PHE A CA 1
ATOM 656 C C . PHE A 1 88 ? -2.709 2.541 -10.363 1.00 98.88 88 PHE A C 1
ATOM 658 O O . PHE A 1 88 ? -1.610 2.853 -10.833 1.00 98.88 88 PHE A O 1
ATOM 665 N N . GLN A 1 89 ? -3.853 2.980 -10.892 1.00 98.88 89 GLN A N 1
ATOM 666 C CA . GLN A 1 89 ? -3.893 3.886 -12.040 1.00 98.88 89 GLN A CA 1
ATOM 667 C C . GLN A 1 89 ? -3.221 5.223 -11.722 1.00 98.88 89 GLN A C 1
ATOM 669 O O . GLN A 1 89 ? -2.417 5.697 -12.523 1.00 98.88 89 GLN A O 1
ATOM 674 N N . LEU A 1 90 ? -3.489 5.800 -10.548 1.00 98.81 90 LEU A N 1
ATOM 675 C CA . LEU A 1 90 ? -2.889 7.063 -10.116 1.00 98.81 90 LEU A CA 1
ATOM 676 C C . LEU A 1 90 ? -1.362 6.953 -9.962 1.00 98.81 90 LEU A C 1
ATOM 678 O O . LEU A 1 90 ? -0.638 7.814 -10.460 1.00 98.81 90 LEU A O 1
ATOM 682 N N . ILE A 1 91 ? -0.848 5.863 -9.375 1.00 98.56 91 ILE A N 1
ATOM 683 C CA . ILE A 1 91 ? 0.601 5.587 -9.313 1.00 98.56 91 ILE A CA 1
ATOM 684 C C . ILE A 1 91 ? 1.214 5.621 -10.718 1.00 98.56 91 ILE A C 1
ATOM 686 O O . ILE A 1 91 ? 2.217 6.296 -10.959 1.00 98.56 91 ILE A O 1
ATOM 690 N N . ASN A 1 92 ? 0.614 4.895 -11.661 1.00 98.81 92 ASN A N 1
ATOM 691 C CA . ASN A 1 92 ? 1.145 4.797 -13.016 1.00 98.81 92 ASN A CA 1
ATOM 692 C C . ASN A 1 92 ? 1.019 6.101 -13.809 1.00 98.81 92 ASN A C 1
ATOM 694 O O . ASN A 1 92 ? 1.904 6.392 -14.612 1.00 98.81 92 ASN A O 1
ATOM 698 N N . GLN A 1 93 ? -0.003 6.920 -13.552 1.00 98.75 93 GLN A N 1
ATOM 699 C CA . GLN A 1 93 ? -0.084 8.272 -14.104 1.00 98.75 93 GLN A CA 1
ATOM 700 C C . GLN A 1 93 ? 1.109 9.124 -13.655 1.00 98.75 93 GLN A C 1
ATOM 702 O O . GLN A 1 93 ? 1.749 9.751 -14.496 1.00 98.75 93 GLN A O 1
ATOM 707 N N . GLU A 1 94 ? 1.460 9.114 -12.365 1.00 98.12 94 GLU A N 1
ATOM 708 C CA . GLU A 1 94 ? 2.622 9.860 -11.859 1.00 98.12 94 GLU A CA 1
ATOM 709 C C . GLU A 1 94 ? 3.942 9.350 -12.439 1.00 98.12 94 GLU A C 1
ATOM 711 O O . GLU A 1 94 ? 4.802 10.141 -12.824 1.00 98.12 94 GLU A O 1
ATOM 716 N N . ARG A 1 95 ? 4.091 8.030 -12.582 1.00 98.56 95 ARG A N 1
ATOM 717 C CA . ARG A 1 95 ? 5.285 7.433 -13.196 1.00 98.56 95 ARG A CA 1
ATOM 718 C C . ARG A 1 95 ? 5.437 7.823 -14.665 1.00 98.56 95 ARG A C 1
ATOM 720 O O . ARG A 1 95 ? 6.524 8.230 -15.071 1.00 98.56 95 ARG A O 1
ATOM 727 N N . VAL A 1 96 ? 4.361 7.760 -15.448 1.00 98.56 96 VAL A N 1
ATOM 728 C CA . VAL A 1 96 ? 4.383 8.132 -16.872 1.00 98.56 96 VAL A CA 1
ATOM 729 C C . VAL A 1 96 ? 4.675 9.623 -17.058 1.00 98.56 96 VAL A C 1
ATOM 731 O O . VAL A 1 96 ? 5.453 9.969 -17.946 1.00 98.56 96 VAL A O 1
ATOM 734 N N . LYS A 1 97 ? 4.140 10.505 -16.197 1.00 98.12 97 LYS A N 1
ATOM 735 C CA . LYS A 1 97 ? 4.414 11.957 -16.245 1.00 98.12 97 LYS A CA 1
ATOM 736 C C . LYS A 1 97 ? 5.906 12.293 -16.192 1.00 98.12 97 LYS A C 1
ATOM 738 O O . LYS A 1 97 ? 6.318 13.286 -16.781 1.00 98.12 97 LYS A O 1
ATOM 743 N N . ILE A 1 98 ? 6.706 11.477 -15.506 1.00 97.50 98 ILE A N 1
ATOM 744 C CA . ILE A 1 98 ? 8.157 11.674 -15.373 1.00 97.50 98 ILE A CA 1
ATOM 745 C C . ILE A 1 98 ? 8.984 10.726 -16.259 1.00 97.50 98 ILE A C 1
ATOM 747 O O . ILE A 1 98 ? 10.186 10.577 -16.049 1.00 97.50 98 ILE A O 1
ATOM 751 N N . GLY A 1 99 ? 8.357 10.066 -17.238 1.00 98.12 99 GLY A N 1
ATOM 752 C CA . GLY A 1 99 ? 9.040 9.197 -18.202 1.00 98.12 99 GLY A CA 1
ATOM 753 C C . GLY A 1 99 ? 9.440 7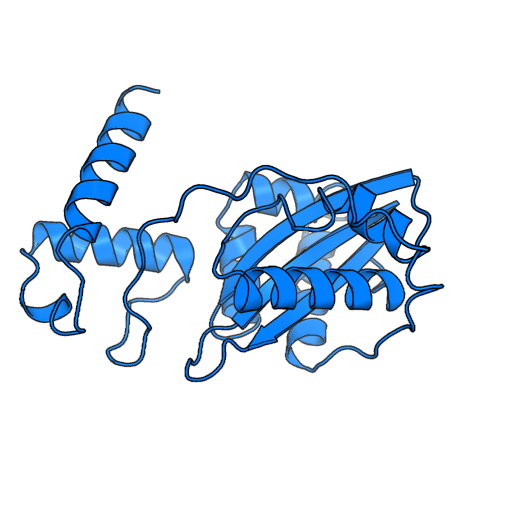.817 -17.669 1.00 98.12 99 GLY A C 1
ATOM 754 O O . GLY A 1 99 ? 10.254 7.134 -18.290 1.00 98.12 99 GLY A O 1
ATOM 755 N N . LEU A 1 100 ? 8.889 7.377 -16.533 1.00 98.44 100 LEU A N 1
ATOM 756 C CA . LEU A 1 100 ? 9.120 6.028 -16.018 1.00 98.44 100 LEU A CA 1
ATOM 757 C C . LEU A 1 100 ? 8.166 5.011 -16.646 1.00 98.44 100 LEU A C 1
ATOM 759 O O . LEU A 1 100 ? 7.023 5.312 -16.989 1.00 98.44 100 LEU A O 1
ATOM 763 N N . LYS A 1 101 ? 8.626 3.756 -16.720 1.00 98.00 101 LYS A N 1
ATOM 764 C CA . LYS A 1 101 ? 7.774 2.628 -17.107 1.00 98.00 101 LYS A CA 1
ATOM 765 C C . LYS A 1 101 ? 6.648 2.431 -16.078 1.00 98.00 101 LYS A C 1
ATOM 767 O O . LYS A 1 101 ? 6.921 2.503 -14.867 1.00 98.00 101 LYS A O 1
ATOM 772 N N . PRO A 1 102 ? 5.412 2.149 -16.531 1.00 98.44 102 PRO A N 1
ATOM 773 C CA . PRO A 1 102 ? 4.331 1.783 -15.631 1.00 98.44 102 PRO A CA 1
ATOM 774 C C . PRO A 1 102 ? 4.662 0.463 -14.926 1.00 98.44 102 PRO A C 1
ATOM 776 O O . PRO A 1 102 ? 5.274 -0.433 -15.509 1.00 98.44 102 PRO A O 1
ATOM 779 N N . LEU A 1 103 ? 4.259 0.363 -13.666 1.00 98.69 103 LEU A N 1
ATOM 780 C CA . LEU A 1 103 ? 4.323 -0.858 -12.875 1.00 98.69 103 LEU A CA 1
ATOM 781 C C . LEU A 1 103 ? 3.235 -1.827 -13.319 1.00 98.69 103 LEU A C 1
ATOM 783 O O . LEU A 1 103 ? 2.155 -1.410 -13.752 1.00 98.69 103 LEU A O 1
ATOM 787 N N . LYS A 1 104 ? 3.492 -3.117 -13.123 1.00 98.75 104 LYS A N 1
ATOM 788 C CA . LYS A 1 104 ? 2.458 -4.154 -13.174 1.00 98.75 104 LYS A CA 1
ATOM 789 C C . LYS A 1 104 ? 1.831 -4.325 -11.793 1.00 98.75 104 LYS A C 1
ATOM 791 O O . LYS A 1 104 ? 2.530 -4.266 -10.784 1.00 98.75 104 LYS A O 1
ATOM 796 N N . LEU A 1 105 ? 0.522 -4.546 -11.744 1.00 98.75 105 LEU A N 1
ATOM 797 C CA . LEU A 1 105 ? -0.144 -4.910 -10.500 1.00 98.75 105 LEU A CA 1
ATOM 798 C C . LEU A 1 105 ? 0.086 -6.403 -10.238 1.00 98.75 105 LEU A C 1
ATOM 800 O O . LEU A 1 105 ? -0.301 -7.235 -11.056 1.00 98.75 105 LEU A O 1
ATOM 804 N N . ASN A 1 106 ? 0.720 -6.741 -9.116 1.00 98.69 106 ASN A N 1
ATOM 805 C CA . ASN A 1 106 ? 0.978 -8.125 -8.733 1.00 98.69 106 ASN A CA 1
ATOM 806 C C . ASN A 1 106 ? -0.114 -8.618 -7.765 1.00 98.69 106 ASN A C 1
ATOM 808 O O . ASN A 1 106 ? -0.227 -8.094 -6.648 1.00 98.69 106 ASN A O 1
ATOM 812 N N . PRO A 1 107 ? -0.908 -9.636 -8.140 1.00 98.38 107 PRO A N 1
ATOM 813 C CA . PRO A 1 107 ? -2.040 -10.078 -7.330 1.00 98.38 107 PRO A CA 1
ATOM 814 C C . PRO A 1 107 ? -1.623 -10.851 -6.066 1.00 98.38 107 PRO A C 1
ATOM 816 O O . PRO A 1 107 ? -2.355 -10.840 -5.079 1.00 98.38 107 PRO A O 1
ATOM 819 N N . TYR A 1 108 ? -0.440 -11.472 -6.041 1.00 98.38 108 TYR A N 1
ATOM 820 C CA . TYR A 1 108 ? 0.101 -12.145 -4.852 1.00 98.38 108 TYR A CA 1
ATOM 821 C C . TYR A 1 108 ? 0.642 -11.132 -3.839 1.00 98.38 108 TYR A C 1
ATOM 823 O O . TYR A 1 108 ? 0.346 -11.213 -2.648 1.00 98.38 108 TYR A O 1
ATOM 831 N N . VAL A 1 109 ? 1.384 -10.127 -4.312 1.00 98.69 109 VAL A N 1
ATOM 832 C CA . VAL A 1 109 ? 1.868 -9.023 -3.466 1.00 98.69 109 VAL A CA 1
ATOM 833 C C . VAL A 1 109 ? 0.683 -8.217 -2.923 1.00 98.69 109 VAL A C 1
ATOM 835 O O . VAL A 1 109 ? 0.691 -7.830 -1.757 1.00 98.69 109 VAL A O 1
ATOM 838 N N . SER A 1 110 ? -0.374 -8.023 -3.721 1.00 98.81 110 SER A N 1
ATOM 839 C CA . SER A 1 110 ? -1.617 -7.370 -3.275 1.00 98.81 110 SER A CA 1
ATOM 840 C C . SER A 1 110 ? -2.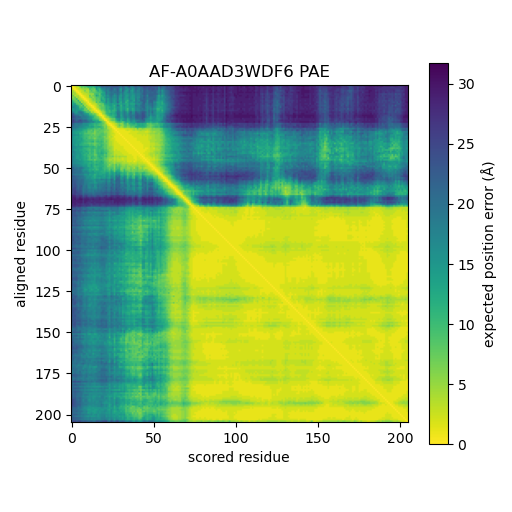314 -8.158 -2.164 1.00 98.81 110 SER A C 1
ATOM 842 O O . SER A 1 110 ? -2.771 -7.573 -1.182 1.00 98.81 110 SER A O 1
ATOM 844 N N . ALA A 1 111 ? -2.329 -9.492 -2.251 1.00 98.50 111 ALA A N 1
ATOM 845 C CA . ALA A 1 111 ? -2.858 -10.337 -1.185 1.00 98.50 111 ALA A CA 1
ATOM 846 C C . ALA A 1 111 ? -2.080 -10.140 0.132 1.00 98.50 111 ALA A C 1
ATOM 848 O O . ALA A 1 111 ? -2.690 -9.970 1.189 1.00 98.50 111 ALA A O 1
ATOM 849 N N . VAL A 1 112 ? -0.745 -10.067 0.074 1.00 98.06 112 VAL A N 1
ATOM 850 C CA . VAL A 1 112 ? 0.101 -9.780 1.249 1.00 98.06 112 VAL A CA 1
ATOM 851 C C . VAL A 1 112 ? -0.132 -8.362 1.783 1.00 98.06 112 VAL A C 1
ATOM 853 O O . VAL A 1 112 ? -0.237 -8.172 2.995 1.00 98.06 112 VAL A O 1
ATOM 856 N N . ALA A 1 113 ? -0.292 -7.368 0.906 1.00 98.62 113 ALA A N 1
ATOM 857 C CA . ALA A 1 113 ? -0.612 -5.997 1.300 1.00 98.62 113 ALA A CA 1
ATOM 858 C C . ALA A 1 113 ? -1.971 -5.901 2.025 1.00 98.62 113 ALA A C 1
ATOM 860 O O . ALA A 1 113 ? -2.089 -5.176 3.015 1.00 98.62 113 ALA A O 1
ATOM 861 N N . ARG A 1 114 ? -2.986 -6.674 1.604 1.00 98.62 114 ARG A N 1
ATOM 862 C CA . ARG A 1 114 ? -4.271 -6.778 2.325 1.00 98.62 114 ARG A CA 1
ATOM 863 C C . ARG A 1 114 ? -4.097 -7.397 3.707 1.00 98.62 114 ARG A C 1
ATOM 865 O O . ARG A 1 114 ? -4.666 -6.880 4.664 1.00 98.62 114 ARG A O 1
ATOM 872 N N . VAL A 1 115 ? -3.278 -8.447 3.832 1.00 97.12 115 VAL A N 1
ATOM 873 C CA . VAL A 1 115 ? -2.941 -9.035 5.141 1.00 97.12 115 VAL A CA 1
ATOM 874 C C . VAL A 1 115 ? -2.275 -7.999 6.044 1.00 97.12 115 VAL A C 1
ATOM 876 O O . VAL A 1 115 ? -2.637 -7.898 7.209 1.00 97.12 115 VAL A O 1
ATOM 879 N N . LYS A 1 116 ? -1.350 -7.188 5.522 1.00 96.94 116 LYS A N 1
ATOM 880 C CA . LYS A 1 116 ? -0.710 -6.111 6.289 1.00 96.94 116 LYS A CA 1
ATOM 881 C C . LYS A 1 116 ? -1.710 -5.049 6.761 1.00 96.94 116 LYS A C 1
ATOM 883 O O . LYS A 1 116 ? -1.654 -4.629 7.916 1.00 96.94 116 LYS A O 1
ATOM 888 N N . ALA A 1 117 ? -2.618 -4.613 5.889 1.00 97.56 117 ALA A N 1
ATOM 889 C CA . ALA A 1 117 ? -3.658 -3.647 6.243 1.00 97.56 117 ALA A CA 1
ATOM 890 C C . ALA A 1 117 ? -4.605 -4.195 7.326 1.00 97.56 117 ALA A C 1
ATOM 892 O O . ALA A 1 117 ? -4.920 -3.497 8.289 1.00 97.56 117 ALA A O 1
ATOM 893 N N . ASP A 1 118 ? -5.015 -5.455 7.191 1.00 96.62 118 ASP A N 1
ATOM 894 C CA . ASP A 1 118 ? -5.850 -6.163 8.161 1.00 96.62 118 ASP A CA 1
ATOM 895 C C . ASP A 1 118 ? -5.125 -6.387 9.500 1.00 96.62 118 ASP A C 1
ATOM 897 O O . ASP A 1 118 ? -5.715 -6.179 10.557 1.00 96.62 118 ASP A O 1
ATOM 901 N N . ASP A 1 119 ? -3.831 -6.718 9.474 1.00 94.56 119 ASP A N 1
ATOM 902 C CA . ASP A 1 119 ? -2.991 -6.872 10.667 1.00 94.56 119 ASP A CA 1
ATOM 903 C C . ASP A 1 119 ? -2.891 -5.563 11.464 1.00 94.56 119 ASP A C 1
ATOM 905 O O . ASP A 1 119 ? -3.068 -5.579 12.682 1.00 94.56 119 ASP A O 1
ATOM 909 N N . MET A 1 120 ? -2.699 -4.424 10.784 1.00 93.75 120 MET A N 1
ATOM 910 C CA . MET A 1 120 ? -2.731 -3.094 11.413 1.00 93.75 120 MET A CA 1
ATOM 911 C C . MET A 1 120 ? -4.068 -2.812 12.110 1.00 93.75 120 MET A C 1
ATOM 913 O O . MET A 1 120 ? -4.093 -2.265 13.212 1.00 93.75 120 MET A O 1
ATOM 917 N N . ILE A 1 121 ? -5.185 -3.197 11.489 1.00 92.81 121 ILE A N 1
ATOM 918 C CA . ILE A 1 121 ? -6.523 -2.984 12.052 1.00 92.81 121 ILE A CA 1
ATOM 919 C C . ILE A 1 121 ? -6.762 -3.905 13.252 1.00 92.81 121 ILE A C 1
ATOM 921 O O . ILE A 1 121 ? -7.175 -3.430 14.309 1.00 92.81 121 ILE A O 1
ATOM 925 N N . LYS A 1 122 ? -6.506 -5.208 13.101 1.00 92.25 122 LYS A N 1
ATOM 926 C CA . LYS A 1 122 ? -6.792 -6.226 14.123 1.00 92.25 122 LYS A CA 1
ATOM 927 C C . LYS A 1 122 ? -5.939 -6.068 15.370 1.00 92.25 122 LYS A C 1
ATOM 929 O O . LYS A 1 122 ? -6.435 -6.289 16.468 1.00 92.25 122 LYS A O 1
ATOM 934 N N . ASN A 1 123 ? -4.686 -5.664 15.195 1.00 87.00 123 ASN A N 1
ATOM 935 C CA . ASN A 1 123 ? -3.739 -5.482 16.291 1.00 87.00 123 ASN A CA 1
ATOM 936 C C . ASN A 1 123 ? -3.597 -4.011 16.714 1.00 87.00 123 ASN A C 1
ATOM 938 O O . ASN A 1 123 ? -2.648 -3.670 17.410 1.00 87.00 123 ASN A O 1
ATOM 942 N N . ASN A 1 124 ? -4.529 -3.149 16.285 1.00 86.50 124 ASN A N 1
ATOM 943 C CA . ASN A 1 124 ? -4.649 -1.744 16.681 1.00 86.50 124 ASN A CA 1
ATOM 944 C C . ASN A 1 124 ? -3.354 -0.917 16.565 1.00 86.50 124 ASN A C 1
ATOM 946 O O . ASN A 1 124 ? -3.074 -0.074 17.405 1.00 86.50 124 ASN A O 1
ATOM 950 N N . TYR A 1 125 ? -2.569 -1.104 15.505 1.00 85.50 125 TYR A N 1
ATOM 951 C CA . TYR A 1 125 ? -1.326 -0.353 15.324 1.00 85.50 125 TYR A CA 1
ATOM 952 C C . TYR A 1 125 ? -1.246 0.319 13.950 1.00 85.50 125 TYR A C 1
ATOM 954 O O . TYR A 1 125 ? -1.988 0.008 13.018 1.00 85.50 125 TYR A O 1
ATOM 962 N N . TYR A 1 126 ? -0.323 1.273 13.817 1.00 86.12 126 TYR A N 1
ATOM 963 C CA . TYR A 1 126 ? -0.050 1.956 12.555 1.00 86.12 126 TYR A CA 1
ATOM 964 C C . TYR A 1 126 ? 1.460 2.142 12.357 1.00 86.12 126 TYR A C 1
ATOM 966 O O . TYR A 1 126 ? 2.044 3.135 12.789 1.00 86.12 126 TYR A O 1
ATOM 974 N N . ALA A 1 127 ? 2.104 1.151 11.737 1.00 87.56 127 ALA A N 1
ATOM 975 C CA . ALA A 1 127 ? 3.552 1.113 11.544 1.00 87.56 127 ALA A CA 1
ATOM 976 C C . ALA A 1 127 ? 3.966 0.129 10.441 1.00 87.56 127 ALA A C 1
ATOM 978 O O . ALA A 1 127 ? 3.196 -0.750 10.060 1.00 87.56 127 ALA A O 1
ATOM 979 N N . HIS A 1 128 ? 5.212 0.239 9.974 1.00 90.19 128 HIS A N 1
ATOM 980 C CA . HIS A 1 128 ? 5.787 -0.681 8.986 1.00 90.19 128 HIS A CA 1
ATOM 981 C C . HIS A 1 128 ? 6.043 -2.091 9.550 1.00 90.19 128 HIS A C 1
ATOM 983 O O . HIS A 1 128 ? 5.779 -3.087 8.880 1.00 90.19 128 HIS A O 1
ATOM 989 N N . GLY A 1 129 ? 6.499 -2.201 10.803 1.00 88.88 129 GLY A N 1
ATOM 990 C CA . GLY A 1 129 ? 6.631 -3.494 11.487 1.00 88.88 129 GLY A CA 1
ATOM 991 C C . GLY A 1 129 ? 5.270 -4.160 11.701 1.00 88.88 129 GLY A C 1
ATOM 992 O O . GLY A 1 129 ? 4.280 -3.465 11.909 1.00 88.88 129 GLY A O 1
ATOM 993 N N . SER A 1 130 ? 5.206 -5.486 11.602 1.00 87.44 130 SER A N 1
ATOM 994 C CA . SER A 1 130 ? 3.992 -6.288 11.808 1.00 87.44 130 SER A CA 1
ATOM 995 C C . SER A 1 130 ? 4.267 -7.510 12.682 1.00 87.44 130 SER A C 1
ATOM 997 O O . SER A 1 130 ? 5.423 -7.815 12.987 1.00 87.44 130 SER A O 1
ATOM 999 N N . SER A 1 131 ? 3.206 -8.256 13.001 1.00 82.62 131 SER A N 1
ATOM 1000 C CA . SER A 1 131 ? 3.291 -9.592 13.614 1.00 82.62 131 SER A CA 1
ATOM 1001 C C . SER A 1 131 ? 4.043 -10.624 12.745 1.00 82.62 131 SER A C 1
ATOM 1003 O O . SER A 1 131 ? 4.438 -11.686 13.224 1.00 82.62 131 SER A O 1
ATOM 1005 N N . TYR A 1 132 ? 4.288 -10.291 11.474 1.00 85.50 132 TYR A N 1
ATOM 1006 C CA . TYR A 1 132 ? 5.027 -11.076 10.484 1.00 85.50 132 TYR A CA 1
ATOM 1007 C C . TYR A 1 132 ? 6.398 -10.453 10.138 1.00 85.50 132 TYR A C 1
ATOM 1009 O O . TYR A 1 132 ? 7.042 -10.861 9.171 1.00 85.50 132 TYR A O 1
ATOM 1017 N N . GLY A 1 133 ? 6.843 -9.437 10.883 1.00 88.06 133 GLY A N 1
ATOM 1018 C CA . GLY A 1 133 ? 8.043 -8.655 10.582 1.00 88.06 133 GLY A CA 1
ATOM 1019 C C . GLY A 1 133 ? 7.772 -7.509 9.604 1.00 88.06 133 GLY A C 1
ATOM 1020 O O . GLY A 1 133 ? 6.680 -6.941 9.581 1.00 88.06 133 GLY A O 1
ATOM 1021 N N . TYR A 1 134 ? 8.771 -7.122 8.813 1.00 92.19 134 TYR A N 1
ATOM 1022 C CA . TYR A 1 134 ? 8.609 -6.109 7.760 1.00 92.19 134 TYR A CA 1
ATOM 1023 C C . TYR A 1 134 ? 8.089 -6.734 6.458 1.00 92.19 134 TYR A C 1
ATOM 1025 O O . TYR A 1 134 ? 8.082 -7.956 6.319 1.00 92.19 134 TYR A O 1
ATOM 1033 N N . SER A 1 135 ? 7.688 -5.912 5.483 1.00 91.50 135 SER A N 1
ATOM 1034 C CA . SER A 1 135 ? 7.071 -6.366 4.223 1.00 91.50 135 SER A CA 1
ATOM 1035 C C . SER A 1 135 ? 7.838 -7.491 3.510 1.00 91.50 135 SER A C 1
ATOM 1037 O O . SER A 1 135 ? 7.214 -8.443 3.049 1.00 91.50 135 SER A O 1
ATOM 1039 N N . GLY A 1 136 ? 9.175 -7.456 3.493 1.00 92.81 136 GLY A N 1
ATOM 1040 C CA . GLY A 1 136 ? 9.996 -8.542 2.938 1.00 92.81 136 GLY A CA 1
ATOM 1041 C C . GLY A 1 136 ? 9.817 -9.882 3.669 1.00 92.81 136 GLY A C 1
ATOM 1042 O O . GLY A 1 136 ? 9.660 -10.924 3.032 1.00 92.81 136 GLY A O 1
ATOM 1043 N N . SER A 1 137 ? 9.759 -9.860 5.004 1.00 92.00 137 SER A N 1
ATOM 1044 C CA . SER A 1 137 ? 9.468 -11.044 5.823 1.00 92.00 137 SER A CA 1
ATOM 1045 C C . SER A 1 137 ? 8.046 -11.555 5.590 1.00 92.00 137 SER A C 1
ATOM 1047 O O . SER A 1 137 ? 7.847 -12.764 5.510 1.00 92.00 137 SER A O 1
ATOM 1049 N N . MET A 1 138 ? 7.072 -10.652 5.414 1.00 93.94 138 MET A N 1
ATOM 1050 C CA . MET A 1 138 ? 5.691 -11.025 5.085 1.00 93.94 138 MET A CA 1
ATOM 1051 C C . MET A 1 138 ? 5.608 -11.745 3.741 1.00 93.94 138 MET A C 1
ATOM 1053 O O . MET A 1 138 ? 5.026 -12.823 3.659 1.00 93.94 138 MET A O 1
ATOM 1057 N N . LEU A 1 139 ? 6.211 -11.169 2.698 1.00 95.81 139 LEU A N 1
ATOM 1058 C CA . LEU A 1 139 ? 6.239 -11.759 1.360 1.00 95.81 139 LEU A CA 1
ATOM 1059 C C . LEU A 1 139 ? 6.834 -13.171 1.403 1.00 95.81 139 LEU A C 1
ATOM 1061 O O . LEU A 1 139 ? 6.196 -14.117 0.944 1.00 95.81 139 LEU A O 1
ATOM 1065 N N . SER A 1 140 ? 7.989 -13.326 2.056 1.00 93.56 140 SER A N 1
ATOM 1066 C CA . SER A 1 140 ? 8.643 -14.626 2.240 1.00 93.56 140 SER A CA 1
ATOM 1067 C C . SER A 1 140 ? 7.763 -15.624 3.004 1.00 93.56 140 SER A C 1
ATOM 1069 O O . SER A 1 140 ? 7.572 -16.755 2.556 1.00 93.56 140 SER A O 1
ATOM 1071 N N . TYR A 1 141 ? 7.147 -15.198 4.112 1.00 91.44 141 TYR A N 1
ATOM 1072 C CA . TYR A 1 141 ? 6.269 -16.045 4.926 1.00 91.44 141 TYR A CA 1
ATOM 1073 C C . TYR A 1 141 ? 5.081 -16.612 4.128 1.00 91.44 141 TYR A C 1
ATOM 1075 O O . TYR A 1 141 ? 4.710 -17.778 4.298 1.00 91.44 141 TYR A O 1
ATOM 1083 N N . PHE A 1 142 ? 4.525 -15.805 3.220 1.00 94.00 142 PHE A N 1
ATOM 1084 C CA . PHE A 1 142 ? 3.416 -16.163 2.329 1.00 94.00 142 PHE A CA 1
ATOM 1085 C C . PHE A 1 142 ? 3.852 -16.800 0.996 1.00 94.00 142 PHE A C 1
ATOM 1087 O O . PHE A 1 142 ? 3.027 -16.988 0.097 1.00 94.00 142 PHE A O 1
ATOM 1094 N N . GLY A 1 143 ? 5.134 -17.155 0.860 1.00 94.12 143 GLY A N 1
ATOM 1095 C CA . GLY A 1 143 ? 5.664 -17.864 -0.305 1.00 94.12 143 GLY A CA 1
ATOM 1096 C C . GLY A 1 143 ? 5.818 -17.001 -1.560 1.00 94.12 143 GLY A C 1
ATOM 1097 O O . GLY A 1 143 ? 5.848 -17.545 -2.664 1.00 94.12 143 GLY A O 1
ATOM 1098 N N . VAL A 1 144 ? 5.903 -15.677 -1.409 1.00 95.62 144 VAL A N 1
ATOM 1099 C CA . VAL A 1 144 ? 6.138 -14.716 -2.494 1.00 95.62 144 VAL A CA 1
ATOM 1100 C C . VAL A 1 144 ? 7.616 -14.323 -2.494 1.00 95.62 144 VAL A C 1
ATOM 1102 O O . VAL A 1 144 ? 8.068 -13.537 -1.664 1.00 95.62 144 VAL A O 1
ATOM 1105 N N . SER A 1 145 ? 8.386 -14.894 -3.419 1.00 93.62 145 SER A N 1
ATOM 1106 C CA . SER A 1 145 ? 9.813 -14.596 -3.569 1.00 93.62 145 SER A CA 1
ATOM 1107 C C . SER A 1 145 ? 10.026 -13.352 -4.427 1.00 93.62 145 SER A C 1
ATOM 1109 O O . SER A 1 145 ? 9.566 -13.300 -5.565 1.00 93.62 145 SER A O 1
ATOM 1111 N N . VAL A 1 146 ? 10.751 -12.376 -3.885 1.00 94.81 146 VAL A N 1
ATOM 1112 C CA . VAL A 1 146 ? 11.162 -11.143 -4.571 1.00 94.81 146 VAL A CA 1
ATOM 1113 C C . VAL A 1 146 ? 12.609 -10.821 -4.202 1.00 94.81 146 VAL A C 1
ATOM 1115 O O . VAL A 1 146 ? 13.080 -11.230 -3.139 1.00 94.81 146 VAL A O 1
ATOM 1118 N N . ASN A 1 147 ? 13.317 -10.085 -5.053 1.00 94.44 147 ASN A N 1
ATOM 1119 C CA . ASN A 1 147 ? 14.693 -9.660 -4.794 1.00 94.44 147 ASN A CA 1
ATOM 1120 C C . ASN A 1 147 ? 14.737 -8.451 -3.857 1.00 94.44 147 ASN A C 1
ATOM 1122 O O . ASN A 1 147 ? 15.625 -8.334 -3.013 1.00 94.44 147 ASN A O 1
ATOM 1126 N N . LEU A 1 148 ? 13.789 -7.529 -4.027 1.00 95.38 148 LEU A N 1
ATOM 1127 C CA . LEU A 1 148 ? 13.704 -6.306 -3.243 1.00 95.38 148 LEU A CA 1
ATOM 1128 C C . LEU A 1 148 ? 12.243 -5.921 -3.018 1.00 95.38 148 LEU A C 1
ATOM 1130 O O . LEU A 1 148 ? 11.410 -6.070 -3.907 1.00 95.38 148 LEU A O 1
ATOM 1134 N N . SER A 1 149 ? 11.947 -5.363 -1.843 1.00 96.81 149 SER A N 1
ATOM 1135 C CA . SER A 1 149 ? 10.625 -4.820 -1.526 1.00 96.81 149 SER A CA 1
ATOM 1136 C C . SER A 1 149 ? 10.708 -3.525 -0.723 1.00 96.81 149 SER A C 1
ATOM 1138 O O . SER A 1 149 ? 11.584 -3.398 0.136 1.00 96.81 149 SER A O 1
ATOM 1140 N N . ARG A 1 150 ? 9.762 -2.600 -0.920 1.00 96.50 150 ARG A N 1
ATOM 1141 C CA . ARG A 1 150 ? 9.582 -1.419 -0.054 1.00 96.50 150 ARG A CA 1
ATOM 1142 C C . ARG A 1 150 ? 8.108 -1.065 0.101 1.00 96.50 150 ARG A C 1
ATOM 1144 O O . ARG A 1 150 ? 7.329 -1.241 -0.827 1.00 96.50 150 ARG A O 1
ATOM 1151 N N . GLU A 1 151 ? 7.736 -0.560 1.273 1.00 97.81 151 GLU A N 1
ATOM 1152 C CA . GLU A 1 151 ? 6.341 -0.333 1.662 1.00 97.81 151 GLU A CA 1
ATOM 1153 C C . GLU A 1 151 ? 6.025 1.158 1.832 1.00 97.81 151 GLU A C 1
ATOM 1155 O O . GLU A 1 151 ? 6.816 1.898 2.420 1.00 97.81 151 GLU A O 1
ATOM 1160 N N . ASN A 1 152 ? 4.844 1.573 1.375 1.00 98.12 152 ASN A N 1
ATOM 1161 C CA . ASN A 1 152 ? 4.167 2.776 1.849 1.00 98.12 152 ASN A CA 1
ATOM 1162 C C . ASN A 1 152 ? 2.880 2.376 2.590 1.00 98.12 152 ASN A C 1
ATOM 1164 O O . ASN A 1 152 ? 2.169 1.475 2.146 1.00 98.12 152 ASN A O 1
ATOM 1168 N N . ILE A 1 153 ? 2.548 3.080 3.679 1.00 96.56 153 ILE A N 1
ATOM 1169 C CA . ILE A 1 153 ? 1.267 2.926 4.388 1.00 96.56 153 ILE A CA 1
ATOM 1170 C C . ILE A 1 153 ? 0.596 4.282 4.604 1.00 96.56 153 ILE A C 1
ATOM 1172 O O . ILE A 1 153 ? 1.258 5.267 4.948 1.00 96.56 153 ILE A O 1
ATOM 1176 N N . CYS A 1 154 ? -0.714 4.347 4.381 1.00 94.06 154 CYS A N 1
ATOM 1177 C CA . CYS A 1 154 ? -1.537 5.505 4.713 1.00 94.06 154 CYS A CA 1
ATOM 1178 C C . CYS A 1 154 ? -2.894 5.080 5.281 1.00 94.06 154 CYS A C 1
ATOM 1180 O O . CYS A 1 154 ? -3.287 3.911 5.247 1.00 94.06 154 CYS A O 1
ATOM 1182 N N . GLN A 1 155 ? -3.610 6.058 5.824 1.00 94.38 155 GLN A N 1
ATOM 1183 C CA . GLN A 1 155 ? -5.035 5.947 6.096 1.00 94.38 155 GLN A CA 1
ATOM 1184 C C . GLN A 1 155 ? -5.757 6.975 5.231 1.00 94.38 155 GLN A C 1
ATOM 1186 O O . GLN A 1 155 ? -5.317 8.122 5.151 1.00 94.38 155 GLN A O 1
ATOM 1191 N N . ALA A 1 156 ? -6.857 6.587 4.595 1.00 92.06 156 ALA A N 1
ATOM 1192 C CA . ALA A 1 156 ? -7.574 7.452 3.664 1.00 92.06 156 ALA A CA 1
ATOM 1193 C C . ALA A 1 156 ? -9.066 7.119 3.602 1.00 92.06 156 ALA A C 1
ATOM 1195 O O . ALA A 1 156 ? -9.491 6.050 4.022 1.00 92.06 156 ALA A O 1
ATOM 1196 N N . TYR A 1 157 ? -9.867 8.033 3.053 1.00 91.38 157 TYR A N 1
ATOM 1197 C CA . TYR A 1 157 ? -11.315 7.840 2.877 1.00 91.38 157 TYR A CA 1
ATOM 1198 C C . TYR A 1 157 ? -11.696 7.357 1.473 1.00 91.38 157 TYR A C 1
ATOM 1200 O O . TYR A 1 157 ? -12.770 6.798 1.278 1.00 91.38 157 TYR A O 1
ATOM 1208 N N . ASN A 1 158 ? -10.827 7.596 0.492 1.00 94.69 158 ASN A N 1
ATOM 1209 C CA . ASN A 1 158 ? -10.993 7.227 -0.911 1.00 94.69 158 ASN A CA 1
ATOM 1210 C C . ASN A 1 158 ? -9.613 7.121 -1.585 1.00 94.69 158 ASN A C 1
ATOM 1212 O O . ASN A 1 158 ? -8.597 7.518 -0.999 1.00 94.69 158 ASN A O 1
ATOM 1216 N N . ALA A 1 159 ? -9.579 6.575 -2.801 1.00 97.88 159 ALA A N 1
ATOM 1217 C CA . ALA A 1 159 ? -8.346 6.308 -3.536 1.00 97.88 159 ALA A CA 1
ATOM 1218 C C . ALA A 1 159 ? -7.553 7.581 -3.851 1.00 97.88 159 ALA A C 1
ATOM 1220 O O . ALA A 1 159 ? -6.336 7.615 -3.670 1.00 97.88 159 ALA A O 1
ATOM 1221 N N . GLN A 1 160 ? -8.232 8.664 -4.231 1.00 95.81 160 GLN A N 1
ATOM 1222 C CA . GLN A 1 160 ? -7.582 9.939 -4.529 1.00 95.81 160 GLN A CA 1
ATOM 1223 C C . GLN A 1 160 ? -6.943 10.541 -3.274 1.00 95.81 160 GLN A C 1
ATOM 1225 O O . GLN A 1 160 ? -5.842 11.083 -3.338 1.00 95.81 160 GLN A O 1
ATOM 1230 N N . GLY A 1 161 ? -7.606 10.431 -2.122 1.00 88.56 161 GLY A N 1
ATOM 1231 C CA . GLY A 1 161 ? -7.068 10.837 -0.827 1.00 88.56 161 GLY A CA 1
ATOM 1232 C C . GLY A 1 161 ? -5.845 10.014 -0.428 1.00 88.56 161 GLY A C 1
ATOM 1233 O O . GLY A 1 161 ? -4.854 10.587 0.020 1.00 88.56 161 GLY A O 1
ATOM 1234 N N . ALA A 1 162 ? -5.874 8.696 -0.656 1.00 95.19 162 ALA A N 1
ATOM 1235 C CA . ALA A 1 162 ? -4.729 7.818 -0.410 1.00 95.19 162 ALA A CA 1
ATOM 1236 C C . ALA A 1 162 ? -3.524 8.228 -1.263 1.00 95.19 162 ALA A C 1
ATOM 1238 O O . ALA A 1 162 ? -2.440 8.482 -0.739 1.00 95.19 162 ALA A O 1
ATOM 1239 N N . HIS A 1 163 ? -3.741 8.386 -2.569 1.00 97.00 163 HIS A N 1
ATOM 1240 C CA . HIS A 1 163 ? -2.695 8.783 -3.499 1.00 97.00 163 HIS A CA 1
ATOM 1241 C C . HIS A 1 163 ? -2.126 10.173 -3.176 1.00 97.00 163 HIS A C 1
ATOM 1243 O O . HIS A 1 163 ? -0.909 10.348 -3.131 1.00 97.00 163 HIS A O 1
ATOM 1249 N N . LYS A 1 164 ? -2.981 11.157 -2.860 1.00 90.12 164 LYS A N 1
ATOM 1250 C CA . LYS A 1 164 ? -2.540 12.487 -2.408 1.00 90.12 164 LYS A CA 1
ATOM 1251 C C . LYS A 1 164 ? -1.715 12.414 -1.125 1.00 90.12 164 LYS A C 1
ATOM 1253 O O . LYS A 1 164 ? -0.707 13.105 -1.034 1.00 90.12 164 LYS A O 1
ATOM 1258 N N . SER A 1 165 ? -2.107 11.577 -0.162 1.00 81.94 165 SER A N 1
ATOM 1259 C CA . SER A 1 165 ? -1.355 11.374 1.085 1.00 81.94 165 SER A CA 1
ATOM 1260 C C . SER A 1 165 ? 0.051 10.826 0.808 1.00 81.94 165 SER A C 1
ATOM 1262 O O . SER A 1 165 ? 1.044 11.350 1.320 1.00 81.94 165 SER A O 1
ATOM 1264 N N . PHE A 1 166 ? 0.168 9.830 -0.078 1.00 92.38 166 PHE A N 1
ATOM 1265 C CA . PHE A 1 166 ? 1.468 9.302 -0.494 1.00 92.38 166 PHE A CA 1
ATOM 1266 C C . PHE A 1 166 ? 2.304 10.338 -1.246 1.00 92.38 166 PHE A C 1
ATOM 1268 O O . PHE A 1 166 ? 3.456 10.568 -0.884 1.00 92.38 166 PHE A O 1
ATOM 1275 N N . MET A 1 167 ? 1.730 11.028 -2.230 1.00 91.69 167 MET A N 1
ATOM 1276 C CA . MET A 1 167 ? 2.445 12.054 -2.992 1.00 91.69 167 MET A CA 1
ATOM 1277 C C . MET A 1 167 ? 2.823 13.267 -2.132 1.00 91.69 167 MET A C 1
ATOM 1279 O O . MET A 1 167 ? 3.870 13.872 -2.356 1.00 91.69 167 MET A O 1
ATOM 1283 N N . GLY A 1 168 ? 2.041 13.610 -1.109 1.00 80.25 168 GLY A N 1
ATOM 1284 C CA . GLY A 1 168 ? 2.345 14.693 -0.171 1.00 80.25 168 GLY A CA 1
ATOM 1285 C C . GLY A 1 168 ? 3.588 14.434 0.688 1.00 80.25 168 GLY A C 1
ATOM 1286 O O . GLY A 1 168 ? 4.280 15.376 1.065 1.00 80.25 168 GLY A O 1
ATOM 1287 N N . SER A 1 169 ? 3.934 13.167 0.933 1.00 83.94 169 SER A N 1
ATOM 1288 C CA . SER A 1 169 ? 5.113 12.763 1.707 1.00 83.94 169 SER A CA 1
ATOM 1289 C C . SER A 1 169 ? 6.325 12.528 0.807 1.00 83.94 169 SER A C 1
ATOM 1291 O O . SER A 1 169 ? 6.298 11.656 -0.059 1.00 83.94 169 SER A O 1
ATOM 1293 N N . THR A 1 170 ? 7.432 13.236 1.050 1.00 80.69 170 THR A N 1
ATOM 1294 C CA . THR A 1 170 ? 8.681 13.055 0.287 1.00 80.69 170 THR A CA 1
ATOM 1295 C C . THR A 1 170 ? 9.153 11.598 0.285 1.00 80.69 170 THR A C 1
ATOM 1297 O O . THR A 1 170 ? 9.415 11.050 -0.778 1.00 80.69 170 THR A O 1
ATOM 1300 N N . SER A 1 171 ? 9.182 10.930 1.446 1.00 83.25 171 SER A N 1
ATOM 1301 C CA . SER A 1 171 ? 9.655 9.537 1.553 1.00 83.25 171 SER A CA 1
ATOM 1302 C C . SER A 1 171 ? 8.763 8.539 0.796 1.00 83.25 171 SER A C 1
ATOM 1304 O O . SER A 1 171 ? 9.271 7.609 0.164 1.00 83.25 171 SER A O 1
ATOM 1306 N N . HIS A 1 172 ? 7.437 8.726 0.835 1.00 91.69 172 HIS A N 1
ATOM 1307 C CA . HIS A 1 172 ? 6.494 7.846 0.131 1.00 91.69 172 HIS A CA 1
ATOM 1308 C C . HIS A 1 172 ? 6.521 8.092 -1.381 1.00 91.69 172 HIS A C 1
ATOM 1310 O O . HIS A 1 172 ? 6.577 7.141 -2.164 1.00 91.69 172 HIS A O 1
ATOM 1316 N N . ARG A 1 173 ? 6.556 9.365 -1.793 1.00 93.69 173 ARG A N 1
ATOM 1317 C CA . ARG A 1 173 ? 6.698 9.778 -3.192 1.00 93.69 173 ARG A CA 1
ATOM 1318 C C . ARG A 1 173 ? 7.987 9.239 -3.804 1.00 93.69 173 ARG A C 1
ATOM 1320 O O . ARG A 1 173 ? 7.960 8.639 -4.873 1.00 93.69 173 ARG A O 1
ATOM 1327 N N . GLU A 1 174 ? 9.114 9.409 -3.115 1.00 91.44 174 GLU A N 1
ATOM 1328 C CA . GLU A 1 174 ? 10.407 8.901 -3.576 1.00 91.44 174 GLU A CA 1
ATOM 1329 C C . GLU A 1 174 ? 10.406 7.386 -3.743 1.00 91.44 174 GLU A C 1
ATOM 1331 O O . GLU A 1 174 ? 11.068 6.895 -4.653 1.00 91.44 174 GLU A O 1
ATOM 1336 N N . ASN A 1 175 ? 9.672 6.653 -2.898 1.00 92.00 175 ASN A N 1
ATOM 1337 C CA . ASN A 1 175 ? 9.491 5.214 -3.052 1.00 92.00 175 ASN A CA 1
ATOM 1338 C C . ASN A 1 175 ? 8.753 4.880 -4.354 1.00 92.00 175 ASN A C 1
ATOM 1340 O O . ASN A 1 175 ? 9.273 4.145 -5.191 1.00 92.00 175 ASN A O 1
ATOM 1344 N N . MET A 1 176 ? 7.568 5.469 -4.533 1.00 96.19 176 MET A N 1
ATOM 1345 C CA . MET A 1 176 ? 6.664 5.231 -5.662 1.00 96.19 176 MET A CA 1
ATOM 1346 C C . MET A 1 176 ? 7.322 5.532 -7.019 1.00 96.19 176 MET A C 1
ATOM 1348 O O . MET A 1 176 ? 7.053 4.863 -8.022 1.00 96.19 176 MET A O 1
ATOM 1352 N N . LEU A 1 177 ? 8.225 6.515 -7.043 1.00 97.00 177 LEU A N 1
ATOM 1353 C CA . LEU A 1 177 ? 8.890 7.013 -8.246 1.00 97.00 177 LEU A CA 1
ATOM 1354 C C . LEU A 1 177 ? 10.318 6.472 -8.443 1.00 97.00 177 LEU A C 1
ATOM 1356 O O . LEU A 1 177 ? 11.063 7.004 -9.265 1.00 97.00 177 LEU A O 1
ATOM 1360 N N . LYS A 1 178 ? 10.740 5.404 -7.746 1.00 97.12 178 LYS A N 1
ATOM 1361 C CA . LYS A 1 178 ? 11.993 4.722 -8.123 1.00 97.12 178 LYS A CA 1
ATOM 1362 C C . LYS A 1 178 ? 11.816 3.954 -9.434 1.00 97.12 178 LYS A C 1
ATOM 1364 O O . LYS A 1 178 ? 10.874 3.180 -9.611 1.00 97.12 178 LYS A O 1
ATOM 1369 N N . ALA A 1 179 ? 12.771 4.147 -10.343 1.00 97.12 179 ALA A N 1
ATOM 1370 C CA . ALA A 1 179 ? 12.751 3.565 -11.684 1.00 97.12 179 ALA A CA 1
ATOM 1371 C C . ALA A 1 179 ? 12.919 2.038 -11.703 1.00 97.12 179 ALA A C 1
ATOM 1373 O O . ALA A 1 179 ? 12.457 1.396 -12.639 1.00 97.12 179 ALA A O 1
ATOM 1374 N N . TYR A 1 180 ? 13.573 1.463 -10.688 1.00 96.31 180 TYR A N 1
ATOM 1375 C CA . TYR A 1 180 ? 13.882 0.032 -10.642 1.00 96.31 180 TYR A CA 1
ATOM 1376 C C . TYR A 1 180 ? 12.714 -0.846 -10.178 1.00 96.31 180 TYR A C 1
ATOM 1378 O O . TYR A 1 180 ? 12.852 -2.064 -10.193 1.00 96.31 180 TYR A O 1
ATOM 1386 N N . TRP A 1 181 ? 11.598 -0.266 -9.731 1.00 98.25 181 TRP A N 1
ATOM 1387 C CA . TRP A 1 181 ? 10.405 -1.051 -9.427 1.00 98.25 181 TRP A CA 1
ATOM 1388 C C . TRP A 1 181 ? 9.751 -1.541 -10.710 1.00 98.25 181 TRP A C 1
ATOM 1390 O O . TRP A 1 181 ? 9.580 -0.769 -11.658 1.00 98.25 181 TRP A O 1
ATOM 1400 N N . GLU A 1 182 ? 9.361 -2.809 -10.702 1.00 98.38 182 GLU A N 1
ATOM 1401 C CA . GLU A 1 182 ? 8.738 -3.481 -11.842 1.00 98.38 182 GLU A CA 1
ATOM 1402 C C . GLU A 1 182 ? 7.258 -3.752 -11.562 1.00 98.38 182 GLU A C 1
ATOM 1404 O O . GLU A 1 182 ? 6.408 -3.623 -12.450 1.00 98.38 182 GLU A O 1
ATOM 1409 N N . GLU A 1 183 ? 6.934 -4.048 -10.302 1.00 98.75 183 GLU A N 1
ATOM 1410 C CA . GLU A 1 183 ? 5.590 -4.414 -9.877 1.00 98.75 183 GLU A CA 1
ATOM 1411 C C . GLU A 1 183 ? 5.212 -3.735 -8.554 1.00 98.75 183 GLU A C 1
ATOM 1413 O O . GLU A 1 183 ? 6.065 -3.328 -7.759 1.00 98.75 183 GLU A O 1
ATOM 1418 N N . VAL A 1 184 ? 3.910 -3.611 -8.317 1.00 98.88 184 VAL A N 1
ATOM 1419 C CA . VAL A 1 184 ? 3.336 -3.148 -7.051 1.00 98.88 184 VAL A CA 1
ATOM 1420 C C . VAL A 1 184 ? 2.195 -4.070 -6.653 1.00 98.88 184 VAL A C 1
ATOM 1422 O O . VAL A 1 184 ? 1.426 -4.507 -7.503 1.00 98.88 184 VAL A O 1
ATOM 1425 N N . GLY A 1 185 ? 2.070 -4.367 -5.366 1.00 98.88 185 GLY A N 1
ATOM 1426 C CA . GLY A 1 185 ? 0.833 -4.877 -4.789 1.00 98.88 185 GLY A CA 1
ATOM 1427 C C . GLY A 1 185 ? 0.180 -3.819 -3.917 1.00 98.88 185 GLY A C 1
ATOM 1428 O O . GLY A 1 185 ? 0.870 -3.093 -3.200 1.00 98.88 185 GLY A O 1
ATOM 1429 N N . ILE A 1 186 ? -1.145 -3.728 -3.984 1.00 98.94 186 ILE A N 1
ATOM 1430 C CA . ILE A 1 186 ? -1.923 -2.740 -3.234 1.00 98.94 186 ILE A CA 1
ATOM 1431 C C . ILE A 1 186 ? -2.960 -3.481 -2.405 1.00 98.94 186 ILE A C 1
ATOM 1433 O O . ILE A 1 186 ? -3.679 -4.331 -2.923 1.00 98.94 186 ILE A O 1
ATOM 1437 N N . GLY A 1 187 ? -3.015 -3.161 -1.116 1.00 98.81 187 GLY A N 1
ATOM 1438 C CA . GLY A 1 187 ? -3.986 -3.712 -0.186 1.00 98.81 187 GLY A CA 1
ATOM 1439 C C . GLY A 1 187 ? -4.785 -2.609 0.480 1.00 98.81 187 GLY A C 1
ATOM 1440 O O . GLY A 1 187 ? -4.207 -1.683 1.049 1.00 98.81 187 GLY A O 1
ATOM 1441 N N . VAL A 1 188 ? -6.111 -2.717 0.424 1.00 98.75 188 VAL A N 1
ATOM 1442 C CA . VAL A 1 188 ? -7.030 -1.754 1.040 1.00 98.75 188 VAL A CA 1
ATOM 1443 C C . VAL A 1 188 ? -8.031 -2.480 1.926 1.00 98.75 188 VAL A C 1
ATOM 1445 O O . VAL A 1 188 ? -8.785 -3.326 1.451 1.00 98.75 188 VAL A O 1
ATOM 1448 N N . ILE A 1 189 ? -8.081 -2.123 3.212 1.00 98.50 189 ILE A N 1
ATOM 1449 C CA . ILE A 1 189 ? -9.044 -2.689 4.168 1.00 98.50 189 ILE A CA 1
ATOM 1450 C C . ILE A 1 189 ? -9.760 -1.559 4.904 1.00 98.50 189 ILE A C 1
ATOM 1452 O O . ILE A 1 189 ? -9.130 -0.658 5.461 1.00 98.50 189 ILE A O 1
ATOM 1456 N N . LYS A 1 190 ? -11.097 -1.594 4.904 1.00 97.62 190 LYS A N 1
ATOM 1457 C CA . LYS A 1 190 ? -11.927 -0.641 5.650 1.00 97.62 190 LYS A CA 1
ATOM 1458 C C . LYS A 1 190 ? -11.880 -0.977 7.138 1.00 97.62 190 LYS A C 1
ATOM 1460 O O . LYS A 1 190 ? -12.151 -2.116 7.514 1.00 97.62 190 LYS A O 1
ATOM 1465 N N . LYS A 1 191 ? -11.598 0.008 7.994 1.00 94.69 191 LYS A N 1
ATOM 1466 C CA . LYS A 1 191 ? -11.691 -0.167 9.447 1.00 94.69 191 LYS A CA 1
ATOM 1467 C C . LYS A 1 191 ? -13.168 -0.372 9.837 1.00 94.69 191 LYS A C 1
ATOM 1469 O O . LYS A 1 191 ? -13.992 0.485 9.501 1.00 94.69 191 LYS A O 1
ATOM 1474 N N . PRO A 1 192 ? -13.526 -1.459 10.547 1.00 93.19 192 PRO A N 1
ATOM 1475 C CA . PRO A 1 192 ? -14.898 -1.687 10.999 1.00 93.19 192 PRO A CA 1
ATOM 1476 C C . PRO A 1 192 ? -15.452 -0.499 11.794 1.00 93.19 192 PRO A C 1
ATOM 1478 O O . PRO A 1 192 ? -14.742 0.103 12.599 1.00 93.19 192 PRO A O 1
ATOM 1481 N N . GLY A 1 193 ? -16.715 -0.138 11.546 1.00 92.44 193 GLY A N 1
ATOM 1482 C CA . GLY A 1 193 ? -17.377 0.989 12.216 1.00 92.44 193 GLY A CA 1
ATOM 1483 C C . GLY A 1 193 ? -16.849 2.382 11.837 1.00 92.44 193 GLY A C 1
ATOM 1484 O O . GLY A 1 193 ? -17.214 3.360 12.480 1.00 92.44 193 GLY A O 1
ATOM 1485 N N . SER A 1 194 ? -16.000 2.501 10.811 1.00 90.06 194 SER A N 1
ATOM 1486 C CA . SER A 1 194 ? -15.399 3.767 10.377 1.00 90.06 194 SER A CA 1
ATOM 1487 C C . SER A 1 194 ? -15.501 3.956 8.861 1.00 90.06 194 SER A C 1
ATOM 1489 O O . SER A 1 194 ? -15.678 2.997 8.115 1.00 90.06 194 SER A O 1
ATOM 1491 N N . GLN A 1 195 ? -15.358 5.197 8.381 1.00 87.94 195 GLN A N 1
ATOM 1492 C CA . GLN A 1 195 ? -15.157 5.491 6.952 1.00 87.94 195 GLN A CA 1
ATOM 1493 C C . GLN A 1 195 ? -13.685 5.417 6.523 1.00 87.94 195 GLN A C 1
ATOM 1495 O O . GLN A 1 195 ? -13.375 5.613 5.350 1.00 87.94 195 GLN A O 1
ATOM 1500 N N . LEU A 1 196 ? -12.780 5.150 7.464 1.00 90.62 196 LEU A N 1
ATOM 1501 C CA . LEU A 1 196 ? -11.348 5.116 7.219 1.00 90.62 196 LEU A CA 1
ATOM 1502 C C . LEU A 1 196 ? -10.915 3.769 6.625 1.00 90.62 196 LEU A C 1
ATOM 1504 O O . LEU A 1 196 ? -11.263 2.707 7.142 1.00 90.62 196 LEU A O 1
ATOM 1508 N N . TYR A 1 197 ? -10.101 3.822 5.579 1.00 97.06 197 TYR A N 1
ATOM 1509 C CA . TYR A 1 197 ? -9.400 2.685 4.997 1.00 97.06 197 TYR A CA 1
ATOM 1510 C C . TYR A 1 197 ? -7.928 2.721 5.395 1.00 97.06 197 TYR A C 1
ATOM 1512 O O . TYR A 1 197 ? -7.326 3.794 5.447 1.00 97.06 197 TYR A O 1
ATOM 1520 N N . TYR A 1 198 ? -7.349 1.551 5.641 1.00 98.00 198 TYR A N 1
ATOM 1521 C CA . TYR A 1 198 ? -5.906 1.353 5.726 1.00 98.00 198 TYR A CA 1
ATOM 1522 C C . TYR A 1 198 ? -5.429 0.918 4.346 1.00 98.00 198 TYR A C 1
ATOM 1524 O O . TYR A 1 198 ? -5.966 -0.038 3.784 1.00 98.00 198 TYR A O 1
ATOM 1532 N N . VAL A 1 199 ? -4.456 1.645 3.804 1.00 98.50 199 VAL A N 1
ATOM 1533 C CA . VAL A 1 199 ? -3.933 1.446 2.452 1.00 98.50 199 VAL A CA 1
ATOM 1534 C C . VAL A 1 199 ? -2.453 1.118 2.546 1.00 98.50 199 VAL A C 1
ATOM 1536 O O . VAL A 1 199 ? -1.696 1.830 3.209 1.00 98.50 199 VAL A O 1
ATOM 1539 N N . VAL A 1 200 ? -2.052 0.043 1.878 1.00 98.75 200 VAL A N 1
ATOM 1540 C CA . VAL A 1 200 ? -0.679 -0.458 1.840 1.00 98.75 200 VAL A CA 1
ATOM 1541 C C . VAL A 1 200 ? -0.263 -0.602 0.381 1.00 98.75 200 VAL A C 1
ATOM 1543 O O . VAL A 1 200 ? -0.951 -1.267 -0.389 1.00 98.75 200 VAL A O 1
ATOM 1546 N N . GLU A 1 201 ? 0.868 -0.009 0.011 1.00 98.81 201 GLU A N 1
ATOM 1547 C CA . GLU A 1 201 ? 1.538 -0.228 -1.275 1.00 98.81 201 GLU A CA 1
ATOM 1548 C C . GLU A 1 201 ? 2.846 -0.974 -1.009 1.00 98.81 201 GLU A C 1
ATOM 1550 O O . GLU A 1 201 ? 3.673 -0.508 -0.223 1.00 98.81 201 GLU A O 1
ATOM 1555 N N . ILE A 1 202 ? 3.061 -2.111 -1.667 1.00 98.69 202 ILE A N 1
ATOM 1556 C CA . ILE A 1 202 ? 4.320 -2.857 -1.609 1.00 98.69 202 ILE A CA 1
ATOM 1557 C C . ILE A 1 202 ? 4.904 -2.902 -3.018 1.00 98.69 202 ILE A C 1
ATOM 1559 O O . ILE A 1 202 ? 4.363 -3.561 -3.902 1.00 98.69 202 ILE A O 1
ATOM 1563 N N . PHE A 1 203 ? 6.010 -2.197 -3.222 1.00 98.69 203 PHE A N 1
ATOM 1564 C CA . PHE A 1 203 ? 6.746 -2.166 -4.484 1.00 98.69 203 PHE A CA 1
ATOM 1565 C C . PHE A 1 203 ? 7.789 -3.274 -4.490 1.00 98.69 203 PHE A C 1
ATOM 1567 O O . PHE A 1 203 ? 8.466 -3.453 -3.473 1.00 98.69 203 PHE A O 1
ATOM 1574 N N . VAL A 1 204 ? 7.916 -4.002 -5.602 1.00 98.50 204 VAL A N 1
ATOM 1575 C CA . VAL A 1 204 ? 8.821 -5.155 -5.708 1.00 98.50 204 VAL A CA 1
ATOM 1576 C C . VAL A 1 204 ? 9.616 -5.193 -7.019 1.00 98.50 204 VAL A C 1
ATOM 1578 O O . VAL A 1 204 ? 9.254 -4.558 -8.019 1.00 98.50 204 VAL A O 1
ATOM 1581 N N . ARG A 1 205 ? 10.729 -5.932 -6.966 1.00 94.88 205 ARG A N 1
ATOM 1582 C CA . ARG A 1 205 ? 11.627 -6.324 -8.062 1.00 94.88 205 ARG A CA 1
ATOM 1583 C C . ARG A 1 205 ? 12.203 -7.710 -7.758 1.00 94.88 205 ARG A C 1
ATOM 1585 O O . ARG A 1 205 ? 12.325 -8.018 -6.552 1.00 94.88 205 ARG A O 1
#

Mean predicted aligned error: 10.36 Å

Solvent-accessible surface area (backbone atoms only — not comparable to full-atom values): 11466 Å² total; per-residue (Å²): 115,70,67,64,51,54,54,54,55,54,52,52,62,67,39,76,70,57,74,86,88,62,47,81,80,73,46,53,73,66,55,44,50,54,48,40,52,52,35,29,63,49,44,74,41,74,84,54,93,82,52,79,79,76,70,68,84,65,82,70,65,74,58,32,71,51,69,96,61,77,65,80,47,68,60,65,67,48,82,76,49,73,54,44,47,47,35,53,51,52,54,33,52,59,26,46,77,73,74,37,75,65,58,43,82,36,33,49,50,14,38,52,19,33,51,52,24,46,49,30,59,77,68,72,49,89,61,78,46,34,75,36,19,41,69,62,47,39,33,49,44,34,59,47,87,68,83,44,67,51,75,43,79,51,59,25,75,47,36,68,34,38,48,50,28,37,60,67,33,68,74,42,31,55,59,74,63,44,78,79,49,50,31,33,8,51,8,72,34,70,42,84,99,53,72,44,24,30,38,25,40,38,36,30,67

Radius of gyration: 17.91 Å; Cα contacts (8 Å, |Δi|>4): 335; chains: 1; bounding box: 34×52×44 Å